Protein AF-A0A0L1KYG6-F1 (afdb_monomer_lite)

Foldseek 3Di:
DEKEQAPVQVDPVSSVVVVVVLVVLVQVLQVVLVHGDPDYDYYYDNDIDDDDDDDDDDDPVRDQALAQAAAQKWKKWFFADQLVLLVVLLVVVVPDPDDDPCNVLSVLLNVRSVVQLSAALSLLVVCCVVLVWRHKDFAAFQFQQRRQLVSQLRYPDFKWWFFFKHKHWPPRQDPDDPPNPCQNLCVLLRRRGGHNGTMTIIHNDPVSVVVSQVSCVVVPHGHMFRTTGIRRDDPFKFWFQFDPDPCVVGPHDDDDPTIDMGGGDGDGPPDDDPDDPVRTRTDDGRGSPPPPDDDDPDDDDDDDDDPVVVVVVVD

Radius of gyration: 21.64 Å; chains: 1; bounding box: 52×58×57 Å

Sequence (315 aa):
MIMGVSDAMESSAERESVMKLLMEGFCQGVRTAGSTVSGGQTILNPSPIIGGVASAVIDRESLVRNDSIQDGDYLVLTKPLGTDMAVRRYTQLHGSTSMPEDIAEIREAYDLAVRSMAHLNLAAGSLLRKHCSTGATDITGFGLLGHAENLASVQLTSVALRFFVLPCICGTTYRGTPTAGSWNVKLLSGRGVETSGGLLAAFRTLKEADAYIADIRRIGGTESWVVGRGVEKCDALALIKTLPGDESLIHGRYNSSRIHTIAIEEISTSTTPQASKEDTICVLEVSASDLFLRENIESEETCRYNQEELAKRLM

Structure (mmCIF, N/CA/C/O backbone):
data_AF-A0A0L1KYG6-F1
#
_entry.id   AF-A0A0L1KYG6-F1
#
loop_
_atom_site.group_PDB
_atom_site.id
_atom_site.type_symbol
_atom_site.label_atom_id
_atom_site.label_alt_id
_atom_site.label_comp_id
_atom_site.label_asym_id
_atom_site.label_entity_id
_atom_site.label_seq_id
_atom_site.pdbx_PDB_ins_code
_atom_site.Cartn_x
_atom_site.Cartn_y
_atom_site.Cartn_z
_atom_site.occupancy
_atom_site.B_iso_or_equiv
_atom_site.auth_seq_id
_atom_site.auth_comp_id
_atom_site.auth_asym_id
_atom_site.auth_atom_id
_atom_site.pdbx_PDB_model_num
ATOM 1 N N . MET A 1 1 ? 7.216 16.639 -9.949 1.00 90.38 1 MET A N 1
ATOM 2 C CA . MET A 1 1 ? 7.843 15.377 -10.406 1.00 90.38 1 MET A CA 1
ATOM 3 C C . MET A 1 1 ? 9.351 15.485 -10.241 1.00 90.38 1 MET A C 1
ATOM 5 O O . MET A 1 1 ? 9.894 16.556 -10.469 1.00 90.38 1 MET A O 1
ATOM 9 N N . ILE A 1 2 ? 10.014 14.420 -9.810 1.00 92.81 2 ILE A N 1
ATOM 10 C CA . ILE A 1 2 ? 11.473 14.326 -9.696 1.00 92.81 2 ILE A CA 1
ATOM 11 C C . ILE A 1 2 ? 11.910 13.188 -10.610 1.00 92.81 2 ILE A C 1
ATOM 13 O O . ILE A 1 2 ? 11.346 12.095 -10.533 1.00 92.81 2 ILE A O 1
ATOM 17 N N . MET A 1 3 ? 12.871 13.458 -11.488 1.00 93.06 3 MET A N 1
ATOM 18 C CA . MET A 1 3 ? 13.296 12.517 -12.515 1.00 93.06 3 MET A CA 1
ATOM 19 C C . MET A 1 3 ? 14.820 12.511 -12.660 1.00 93.06 3 MET A C 1
ATOM 21 O O . MET A 1 3 ? 15.444 13.557 -12.809 1.00 93.06 3 MET A O 1
ATOM 25 N N . GLY A 1 4 ? 15.423 11.329 -12.606 1.00 93.62 4 GLY A N 1
ATOM 26 C CA . GLY A 1 4 ? 16.838 11.104 -12.885 1.00 93.62 4 GLY A CA 1
ATOM 27 C C . GLY A 1 4 ? 16.978 10.366 -14.207 1.00 93.62 4 GLY A C 1
ATOM 28 O O . GLY A 1 4 ? 16.487 9.245 -14.322 1.00 93.62 4 GLY A O 1
ATOM 29 N N . VAL A 1 5 ? 17.615 10.990 -15.194 1.00 93.62 5 VAL A N 1
ATOM 30 C CA . VAL A 1 5 ? 17.942 10.358 -16.477 1.00 93.62 5 VAL A CA 1
ATOM 31 C C . VAL A 1 5 ? 19.264 9.620 -16.306 1.00 93.62 5 VAL A C 1
ATOM 33 O O . VAL A 1 5 ? 20.270 10.253 -15.986 1.00 93.62 5 VAL A O 1
ATOM 36 N N . SER A 1 6 ? 19.245 8.300 -16.510 1.00 93.00 6 SER A N 1
ATOM 37 C CA . SER A 1 6 ? 20.448 7.469 -16.406 1.00 93.00 6 SER A CA 1
ATOM 38 C C . SER A 1 6 ? 21.480 7.849 -17.469 1.00 93.00 6 SER A C 1
ATOM 40 O O . SER A 1 6 ? 21.132 7.953 -18.649 1.00 93.00 6 SER A O 1
ATOM 42 N N . ASP A 1 7 ? 22.736 8.038 -17.066 1.00 90.25 7 ASP A N 1
ATOM 43 C CA . ASP A 1 7 ? 23.867 8.206 -17.989 1.00 90.25 7 ASP A CA 1
ATOM 44 C C . ASP A 1 7 ? 24.287 6.891 -18.673 1.00 90.25 7 ASP A C 1
ATOM 46 O O . ASP A 1 7 ? 24.922 6.936 -19.725 1.00 90.25 7 ASP A O 1
ATOM 50 N N . ALA A 1 8 ? 23.847 5.742 -18.149 1.00 90.06 8 ALA A N 1
ATOM 51 C CA . ALA A 1 8 ? 24.045 4.426 -18.752 1.00 90.06 8 ALA A CA 1
ATOM 52 C C . ALA A 1 8 ? 23.206 4.199 -20.025 1.00 90.06 8 ALA A C 1
ATOM 54 O O . ALA A 1 8 ? 23.495 3.284 -20.791 1.00 90.06 8 ALA A O 1
ATOM 55 N N . MET A 1 9 ? 22.178 5.020 -20.279 1.00 90.50 9 MET A N 1
ATOM 56 C CA . MET A 1 9 ? 21.447 5.004 -21.552 1.00 90.50 9 MET A CA 1
ATOM 57 C C . MET A 1 9 ? 22.250 5.772 -22.614 1.00 90.50 9 MET A C 1
ATOM 59 O O . MET A 1 9 ? 22.093 6.986 -22.789 1.00 90.50 9 MET A O 1
ATOM 63 N N . GLU A 1 10 ? 23.140 5.069 -23.316 1.00 83.69 10 GLU A N 1
ATOM 64 C CA . GLU A 1 10 ? 24.122 5.675 -24.228 1.00 83.69 10 GLU A CA 1
ATOM 65 C C . GLU A 1 10 ? 23.449 6.393 -25.414 1.00 83.69 10 GLU A C 1
ATOM 67 O O . GLU A 1 10 ? 23.827 7.508 -25.798 1.00 83.69 10 GLU A O 1
ATOM 72 N N . SER A 1 11 ? 22.379 5.805 -25.957 1.00 91.94 11 SER A N 1
ATOM 73 C CA . SER A 1 11 ? 21.659 6.347 -27.110 1.00 91.94 11 SER A CA 1
ATOM 74 C C . SER A 1 11 ? 20.711 7.486 -26.722 1.00 91.94 11 SER A C 1
ATOM 76 O O . SER A 1 11 ? 19.938 7.395 -25.767 1.00 91.94 11 SER A O 1
ATOM 78 N N . SER A 1 12 ? 20.716 8.573 -27.501 1.00 88.56 12 SER A N 1
ATOM 79 C CA . SER A 1 12 ? 19.735 9.657 -27.345 1.00 88.56 12 SER A CA 1
ATOM 80 C C . SER A 1 12 ? 18.305 9.181 -27.615 1.00 88.56 12 SER A C 1
ATOM 82 O O . SER A 1 12 ? 17.389 9.585 -26.905 1.00 88.56 12 SER A O 1
ATOM 84 N N . ALA A 1 13 ? 18.121 8.284 -28.587 1.00 92.25 13 ALA A N 1
ATOM 85 C CA . ALA A 1 13 ? 16.813 7.734 -28.937 1.00 92.25 13 ALA A CA 1
ATOM 86 C C . ALA A 1 13 ? 16.250 6.826 -27.831 1.00 92.25 13 ALA A C 1
ATOM 88 O O . ALA A 1 13 ? 15.046 6.840 -27.570 1.00 92.25 13 ALA A O 1
ATOM 89 N N . GLU A 1 14 ? 17.117 6.062 -27.160 1.00 92.31 14 GLU A N 1
ATOM 90 C CA . GLU A 1 14 ? 16.743 5.251 -25.996 1.00 92.31 14 GLU A CA 1
ATOM 91 C C . GLU A 1 14 ? 16.289 6.147 -24.842 1.00 92.31 14 GLU A C 1
ATOM 93 O O . GLU A 1 14 ? 15.176 5.981 -24.340 1.00 92.31 14 GLU A O 1
ATOM 98 N N . ARG A 1 15 ? 17.102 7.155 -24.491 1.00 91.81 15 ARG A N 1
ATOM 99 C CA . ARG A 1 15 ? 16.763 8.136 -23.451 1.00 91.81 15 ARG A CA 1
ATOM 100 C C . ARG A 1 15 ? 15.431 8.812 -23.731 1.00 91.81 15 ARG A C 1
ATOM 102 O O . ARG A 1 15 ? 14.565 8.835 -22.865 1.00 91.81 15 ARG A O 1
ATOM 109 N N . GLU A 1 16 ? 15.242 9.339 -24.935 1.00 90.94 16 GLU A N 1
ATOM 110 C CA . GLU A 1 16 ? 14.003 10.028 -25.293 1.00 90.94 16 GLU A CA 1
ATOM 111 C C . GLU A 1 16 ? 12.785 9.104 -25.165 1.00 90.94 16 GLU A C 1
ATOM 113 O O . GLU A 1 16 ? 11.782 9.483 -24.559 1.00 90.94 16 GLU A O 1
ATOM 118 N N . SER A 1 17 ? 12.897 7.868 -25.656 1.00 94.19 17 SER A N 1
ATOM 119 C CA . SER A 1 17 ? 11.803 6.894 -25.626 1.00 94.19 17 SER A CA 1
ATOM 120 C C . SER A 1 17 ? 11.441 6.475 -24.200 1.00 94.19 17 SER A C 1
ATOM 122 O O . SER A 1 17 ? 10.273 6.542 -23.811 1.00 94.19 17 SER A O 1
ATOM 124 N N . VAL A 1 18 ? 12.434 6.075 -23.401 1.00 93.12 18 VAL A N 1
ATOM 125 C CA . VAL A 1 18 ? 12.223 5.606 -22.025 1.00 93.12 18 VAL A CA 1
ATOM 126 C C . VAL A 1 18 ? 11.688 6.738 -21.155 1.00 93.12 18 VAL A C 1
ATOM 128 O O . VAL A 1 18 ? 10.667 6.569 -20.487 1.00 93.12 18 VAL A O 1
ATOM 131 N N . MET A 1 19 ? 12.316 7.917 -21.192 1.00 92.56 19 MET A N 1
ATOM 132 C CA . MET A 1 19 ? 11.894 9.032 -20.343 1.00 92.56 19 MET A CA 1
ATOM 133 C C . MET A 1 19 ? 10.495 9.530 -20.712 1.00 92.56 19 MET A C 1
ATOM 135 O O . MET A 1 19 ? 9.704 9.825 -19.816 1.00 92.56 19 MET A O 1
ATOM 139 N N . LYS A 1 20 ? 10.148 9.557 -22.006 1.00 93.75 20 LYS A N 1
ATOM 140 C CA . LYS A 1 20 ? 8.795 9.900 -22.455 1.00 93.75 20 LYS A CA 1
ATOM 141 C C . LYS A 1 20 ? 7.749 8.950 -21.869 1.00 93.75 20 LYS A C 1
ATOM 143 O O . LYS A 1 20 ? 6.783 9.423 -21.274 1.00 93.75 20 LYS A O 1
ATOM 148 N N . LEU A 1 21 ? 7.962 7.636 -21.965 1.00 95.75 21 LEU A N 1
ATOM 149 C CA . LEU A 1 21 ? 7.031 6.640 -21.419 1.00 95.75 21 LEU A CA 1
ATOM 150 C C . LEU A 1 21 ? 6.892 6.751 -19.894 1.00 95.75 21 LEU A C 1
ATOM 152 O O . LEU A 1 21 ? 5.783 6.675 -19.362 1.00 95.75 21 LEU A O 1
ATOM 156 N N . LEU A 1 22 ? 7.999 6.995 -19.183 1.00 94.19 22 LEU A N 1
ATOM 157 C CA . LEU A 1 22 ? 7.979 7.215 -17.735 1.00 94.19 22 LEU A CA 1
ATOM 158 C C . LEU A 1 22 ? 7.174 8.466 -17.356 1.00 94.19 22 LEU A C 1
ATOM 160 O O . LEU A 1 22 ? 6.352 8.417 -16.439 1.00 94.19 22 LEU A O 1
ATOM 164 N N . MET A 1 23 ? 7.374 9.578 -18.069 1.00 93.88 23 MET A N 1
ATOM 165 C CA . MET A 1 23 ? 6.618 10.816 -17.854 1.00 93.88 23 MET A CA 1
ATOM 166 C C . MET A 1 23 ? 5.129 10.632 -18.145 1.00 93.88 23 MET A C 1
ATOM 168 O O . MET A 1 23 ? 4.291 11.103 -17.373 1.00 93.88 23 MET A O 1
ATOM 172 N N . GLU A 1 24 ? 4.791 9.946 -19.237 1.00 95.38 24 GLU A N 1
ATOM 173 C CA . GLU A 1 24 ? 3.410 9.649 -19.613 1.00 95.38 24 GLU A CA 1
ATOM 174 C C . GLU A 1 24 ? 2.713 8.808 -18.540 1.00 95.38 24 GLU A C 1
ATOM 176 O O . GLU A 1 24 ? 1.625 9.181 -18.093 1.00 95.38 24 GLU A O 1
ATOM 181 N N . GLY A 1 25 ? 3.367 7.744 -18.061 1.00 95.69 25 GLY A N 1
ATOM 182 C CA . GLY A 1 25 ? 2.866 6.900 -16.976 1.00 95.69 25 GLY A CA 1
ATOM 183 C C . GLY A 1 25 ? 2.680 7.668 -15.665 1.00 95.69 25 GLY A C 1
ATOM 184 O O . GLY A 1 25 ? 1.611 7.602 -15.055 1.00 95.69 25 GLY A O 1
ATOM 185 N N . PHE A 1 26 ? 3.674 8.469 -15.261 1.00 95.88 26 PHE A N 1
ATOM 186 C CA . PHE A 1 26 ? 3.592 9.296 -14.053 1.00 95.88 26 PHE A CA 1
ATOM 187 C C . PHE A 1 26 ? 2.429 10.292 -14.135 1.00 95.88 26 PHE A C 1
ATOM 189 O O . PHE A 1 26 ? 1.600 10.381 -13.226 1.00 95.88 26 PHE A O 1
ATOM 196 N N . CYS A 1 27 ? 2.324 11.019 -15.251 1.00 95.50 27 CYS A N 1
ATOM 197 C CA . CYS A 1 27 ? 1.245 11.977 -15.461 1.00 95.50 27 CYS A CA 1
ATOM 198 C C . CYS A 1 27 ? -0.119 11.284 -15.506 1.00 95.50 27 CYS A C 1
ATOM 200 O O . CYS A 1 27 ? -1.088 11.828 -14.982 1.00 95.50 27 CYS A O 1
ATOM 202 N N . GLN A 1 28 ? -0.210 10.087 -16.089 1.00 96.12 28 GLN A N 1
ATOM 203 C CA . GLN A 1 28 ? -1.447 9.316 -16.113 1.00 96.12 28 GLN A CA 1
ATOM 204 C C . GLN A 1 28 ? -1.882 8.874 -14.710 1.00 96.12 28 GLN A C 1
ATOM 206 O O . GLN A 1 28 ? -3.063 8.999 -14.378 1.00 96.12 28 GLN A O 1
ATOM 211 N N . GLY A 1 29 ? -0.949 8.428 -13.865 1.00 95.44 29 GLY A N 1
ATOM 212 C CA . GLY A 1 29 ? -1.226 8.117 -12.460 1.00 95.44 29 GLY A CA 1
ATOM 213 C C . GLY A 1 29 ? -1.757 9.334 -11.698 1.00 95.44 29 GLY A C 1
ATOM 214 O O . GLY A 1 29 ? -2.803 9.260 -11.057 1.00 95.44 29 GLY A O 1
ATOM 215 N N . VAL A 1 30 ? -1.108 10.493 -11.851 1.00 96.00 30 VAL A N 1
ATOM 216 C CA . VAL A 1 30 ? -1.534 11.749 -11.205 1.00 96.00 30 VAL A CA 1
ATOM 217 C C . VAL A 1 30 ? -2.911 12.217 -11.696 1.00 96.00 30 VAL A C 1
ATOM 219 O O . VAL A 1 30 ? -3.741 12.621 -10.882 1.00 96.00 30 VAL A O 1
ATOM 222 N N . ARG A 1 31 ? -3.202 12.098 -13.000 1.00 96.19 31 ARG A N 1
ATOM 223 C CA . ARG A 1 31 ? -4.540 12.385 -13.550 1.00 96.19 31 ARG A CA 1
ATOM 224 C C . ARG A 1 31 ? -5.603 11.448 -12.989 1.00 96.19 31 ARG A C 1
ATOM 226 O O . ARG A 1 31 ? -6.696 11.898 -12.667 1.00 96.19 31 ARG A O 1
ATOM 233 N N . THR A 1 32 ? -5.279 10.164 -12.838 1.00 93.62 32 THR A N 1
ATOM 234 C CA . THR A 1 32 ? -6.183 9.170 -12.234 1.00 93.62 32 THR A CA 1
ATOM 235 C C . THR A 1 32 ? -6.478 9.506 -10.769 1.00 93.62 32 THR A C 1
ATOM 237 O O . THR A 1 32 ? -7.588 9.277 -10.300 1.00 93.62 32 THR A O 1
ATOM 240 N N . ALA A 1 33 ? -5.528 10.131 -10.067 1.00 94.50 33 ALA A N 1
ATOM 241 C CA . ALA A 1 33 ? -5.727 10.674 -8.723 1.00 94.50 33 ALA A CA 1
ATOM 242 C C . ALA A 1 33 ? -6.566 11.972 -8.685 1.00 94.50 33 ALA A C 1
ATOM 244 O O . ALA A 1 33 ? -6.759 12.536 -7.611 1.00 94.50 33 ALA A O 1
ATOM 245 N N . GLY A 1 34 ? -7.039 12.474 -9.832 1.00 95.62 34 GLY A N 1
ATOM 246 C CA . GLY A 1 34 ? -7.791 13.728 -9.928 1.00 95.62 34 GLY A CA 1
ATOM 247 C C . GLY A 1 34 ? -6.924 14.984 -9.810 1.00 95.62 34 GLY A C 1
ATOM 248 O O . GLY A 1 34 ? -7.433 16.040 -9.447 1.00 95.62 34 GLY A O 1
ATOM 249 N N . SER A 1 35 ? -5.621 14.883 -10.091 1.00 96.06 35 SER A N 1
ATOM 250 C CA . SER A 1 35 ? -4.668 15.990 -9.967 1.00 96.06 35 SER A CA 1
ATOM 251 C C . SER A 1 35 ? -3.845 16.189 -11.247 1.00 96.06 35 SER A C 1
ATOM 253 O O . SER A 1 35 ? -4.010 15.487 -12.247 1.00 96.06 35 SER A O 1
ATOM 255 N N . THR A 1 36 ? -2.943 17.170 -11.235 1.00 96.00 36 THR A N 1
ATOM 256 C CA . THR A 1 36 ? -2.047 17.497 -12.353 1.00 96.00 36 THR A CA 1
ATOM 257 C C . THR A 1 36 ? -0.624 17.723 -11.866 1.00 96.00 36 THR A C 1
ATOM 259 O O . THR A 1 36 ? -0.407 18.295 -10.800 1.00 96.00 36 THR A O 1
ATOM 262 N N . VAL A 1 37 ? 0.363 17.340 -12.674 1.00 95.94 37 VAL A N 1
ATOM 263 C CA . VAL A 1 37 ? 1.769 17.663 -12.407 1.00 95.94 37 VAL A CA 1
ATOM 264 C C . VAL A 1 37 ? 2.008 19.138 -12.741 1.00 95.94 37 VAL A C 1
ATOM 266 O O . VAL A 1 37 ? 2.002 19.510 -13.909 1.00 95.94 37 VAL A O 1
ATOM 269 N N . SER A 1 38 ? 2.216 19.974 -11.723 1.00 93.19 38 SER A N 1
ATOM 270 C CA . SER A 1 38 ? 2.398 21.430 -11.870 1.00 93.19 38 SER A CA 1
ATOM 271 C C . SER A 1 38 ? 3.855 21.877 -12.048 1.00 93.19 38 SER A C 1
ATOM 273 O O . SER A 1 38 ? 4.115 23.048 -12.303 1.00 93.19 38 SER A O 1
ATOM 275 N N . GLY A 1 39 ? 4.815 20.960 -11.917 1.00 92.19 39 GLY A N 1
ATOM 276 C CA . GLY A 1 39 ? 6.238 21.249 -12.066 1.00 92.19 39 GLY A CA 1
ATOM 277 C C . GLY A 1 39 ? 7.121 20.056 -11.711 1.00 92.19 39 GLY A C 1
ATOM 278 O O . GLY A 1 39 ? 6.643 18.985 -11.309 1.00 92.19 39 GLY A O 1
ATOM 279 N N . GLY A 1 40 ? 8.433 20.227 -11.848 1.00 92.06 40 GLY A N 1
ATOM 280 C CA . GLY A 1 40 ? 9.391 19.188 -11.505 1.00 92.06 40 GLY A CA 1
ATOM 281 C C . GLY A 1 40 ? 10.844 19.553 -11.762 1.00 92.06 40 GLY A C 1
ATOM 282 O O . GLY A 1 40 ? 11.133 20.592 -12.342 1.00 92.06 40 GLY A O 1
ATOM 283 N N . GLN A 1 41 ? 11.733 18.662 -11.331 1.00 94.31 41 GLN A N 1
ATOM 284 C CA . GLN A 1 41 ? 13.170 18.750 -11.550 1.00 94.31 41 GLN A CA 1
ATOM 285 C C . GLN A 1 41 ? 13.642 17.479 -12.251 1.00 94.31 41 GLN A C 1
ATOM 287 O O . GLN A 1 41 ? 13.304 16.372 -11.823 1.00 94.31 41 GLN A O 1
ATOM 292 N N . THR A 1 42 ? 14.440 17.653 -13.304 1.00 93.38 42 THR A N 1
ATOM 293 C CA . THR A 1 42 ? 15.115 16.551 -13.995 1.00 93.38 42 THR A CA 1
ATOM 294 C C . THR A 1 42 ? 16.621 16.727 -13.867 1.00 93.38 42 THR A C 1
ATOM 296 O O . THR A 1 42 ? 17.125 17.829 -14.079 1.00 93.38 42 THR A O 1
ATOM 299 N N . ILE A 1 43 ? 17.330 15.662 -13.499 1.00 93.75 43 ILE A N 1
ATOM 300 C CA . ILE A 1 43 ? 18.792 15.642 -13.363 1.00 93.75 43 ILE A CA 1
ATOM 301 C C . ILE A 1 43 ? 19.384 14.457 -14.125 1.00 93.75 43 ILE A C 1
ATOM 303 O O . ILE A 1 43 ? 18.700 13.461 -14.355 1.00 93.75 43 ILE A O 1
ATOM 307 N N . LEU A 1 44 ? 20.658 14.555 -14.500 1.00 92.94 44 LEU A N 1
ATOM 308 C CA . LEU A 1 44 ? 21.437 13.378 -14.880 1.00 92.94 44 LEU A CA 1
ATOM 309 C C . LEU A 1 44 ? 21.827 12.621 -13.609 1.00 92.94 44 LEU A C 1
ATOM 311 O O . LEU A 1 44 ? 22.165 13.244 -12.601 1.00 92.94 44 LEU A O 1
ATOM 315 N N . ASN A 1 45 ? 21.761 11.296 -13.649 1.00 93.50 45 ASN A N 1
ATOM 316 C CA . ASN A 1 45 ? 22.117 10.436 -12.526 1.00 93.50 45 ASN A CA 1
ATOM 317 C C . ASN A 1 45 ? 22.665 9.101 -13.054 1.00 93.50 45 ASN A C 1
ATOM 319 O O . ASN A 1 45 ? 22.243 8.699 -14.130 1.00 93.50 45 ASN A O 1
ATOM 323 N N . PRO A 1 46 ? 23.528 8.370 -12.327 1.00 91.75 46 PRO A N 1
ATOM 324 C CA . PRO A 1 46 ? 23.983 7.054 -12.786 1.00 91.75 46 PRO A CA 1
ATOM 325 C C . PRO A 1 46 ? 22.835 6.053 -12.993 1.00 91.75 46 PRO A C 1
ATOM 327 O O . PRO A 1 46 ? 22.780 5.314 -13.973 1.00 91.75 46 PRO A O 1
ATOM 330 N N . SER A 1 47 ? 21.841 6.097 -12.106 1.00 88.25 47 SER A N 1
ATOM 331 C CA . SER A 1 47 ? 20.657 5.229 -12.151 1.00 88.25 47 SER A CA 1
ATOM 332 C C . SER A 1 47 ? 19.387 6.023 -12.468 1.00 88.25 47 SER A C 1
ATOM 334 O O . SER A 1 47 ? 19.299 7.200 -12.109 1.00 88.25 47 SER A O 1
ATOM 336 N N . PRO A 1 48 ? 18.356 5.418 -13.081 1.00 91.00 48 PRO A N 1
ATOM 337 C CA . PRO A 1 48 ? 17.077 6.098 -13.238 1.00 91.00 48 PRO A CA 1
ATOM 338 C C . PRO A 1 48 ? 16.453 6.406 -11.866 1.00 91.00 48 PRO A C 1
ATOM 340 O O . PRO A 1 48 ? 16.443 5.558 -10.975 1.00 91.00 48 PRO A O 1
ATOM 343 N N . ILE A 1 49 ? 15.921 7.621 -11.698 1.00 93.25 49 ILE A N 1
ATOM 344 C CA . ILE A 1 49 ? 15.162 8.033 -10.503 1.00 93.25 49 ILE A CA 1
ATOM 345 C C . ILE A 1 49 ? 13.777 8.491 -10.947 1.00 93.25 49 ILE A C 1
ATOM 347 O O . ILE A 1 49 ? 13.654 9.262 -11.898 1.00 93.25 49 ILE A O 1
ATOM 351 N N . ILE A 1 50 ? 12.734 8.054 -10.243 1.00 93.44 50 ILE A N 1
ATOM 352 C CA . ILE A 1 50 ? 11.356 8.485 -10.485 1.00 93.44 50 ILE A CA 1
ATOM 353 C C . ILE A 1 50 ? 10.697 8.758 -9.140 1.00 93.44 50 ILE A C 1
ATOM 355 O O . ILE A 1 50 ? 10.693 7.908 -8.255 1.00 93.44 50 ILE A O 1
ATOM 359 N N . GLY A 1 51 ? 10.113 9.942 -8.995 1.00 93.94 51 GLY A N 1
ATOM 360 C CA . GLY A 1 51 ? 9.379 10.304 -7.795 1.00 93.94 51 GLY A CA 1
ATOM 361 C C . GLY A 1 51 ? 8.660 11.637 -7.924 1.00 93.94 51 GLY A C 1
ATOM 362 O O . GLY A 1 51 ? 8.518 12.222 -9.002 1.00 93.94 51 GLY A O 1
ATOM 363 N N . GLY A 1 52 ? 8.193 12.154 -6.798 1.00 94.94 52 GLY A N 1
ATOM 364 C CA . GLY A 1 52 ? 7.520 13.438 -6.748 1.00 94.94 52 GLY A CA 1
ATOM 365 C C . GLY A 1 52 ? 7.095 13.804 -5.339 1.00 94.94 52 GLY A C 1
ATOM 366 O O . GLY A 1 52 ? 7.373 13.089 -4.384 1.00 94.94 52 GLY A O 1
ATOM 367 N N . VAL A 1 53 ? 6.409 14.936 -5.243 1.00 96.12 53 VAL A N 1
ATOM 368 C CA . VAL A 1 53 ? 5.820 15.437 -4.006 1.00 96.12 53 VAL A CA 1
ATOM 369 C C . VAL A 1 53 ? 4.326 15.578 -4.249 1.00 96.12 53 VAL A C 1
ATOM 371 O O . VAL A 1 53 ? 3.923 16.139 -5.271 1.00 96.12 53 VAL A O 1
ATOM 374 N N . ALA A 1 54 ? 3.527 15.050 -3.328 1.00 95.19 54 ALA A N 1
ATOM 375 C CA . ALA A 1 54 ? 2.088 15.248 -3.284 1.00 95.19 54 ALA A CA 1
ATOM 376 C C . ALA A 1 54 ? 1.760 16.159 -2.098 1.00 95.19 54 ALA A C 1
ATOM 378 O O . ALA A 1 54 ? 2.233 15.924 -0.988 1.00 95.19 54 ALA A O 1
ATOM 379 N N . SER A 1 55 ? 0.948 17.184 -2.343 1.00 94.75 55 SER A N 1
ATOM 380 C CA . SER A 1 55 ? 0.525 18.148 -1.328 1.00 94.75 55 SER A CA 1
ATOM 381 C C . SER A 1 55 ? -0.983 18.330 -1.407 1.00 94.75 55 SER A C 1
ATOM 383 O O . SER A 1 55 ? -1.542 18.400 -2.502 1.00 94.75 55 SER A O 1
ATOM 385 N N . ALA A 1 56 ? -1.633 18.434 -0.253 1.00 92.88 56 ALA A N 1
ATOM 386 C CA . ALA A 1 56 ? -3.063 18.684 -0.145 1.00 92.88 56 ALA A CA 1
ATOM 387 C C . ALA A 1 56 ? -3.341 19.661 1.002 1.00 92.88 56 ALA A C 1
ATOM 389 O O . ALA A 1 56 ? -2.603 19.705 1.985 1.00 92.88 56 ALA A O 1
ATOM 390 N N . VAL A 1 57 ? -4.423 20.426 0.869 1.00 94.81 57 VAL A N 1
ATOM 391 C CA . VAL A 1 57 ? -5.004 21.220 1.955 1.00 94.81 57 VAL A CA 1
ATOM 392 C C . VAL A 1 57 ? -6.281 20.509 2.373 1.00 94.81 57 VAL A C 1
ATOM 394 O O . VAL A 1 57 ? -7.127 20.221 1.529 1.00 94.81 57 VAL A O 1
ATOM 397 N N . ILE A 1 58 ? -6.390 20.182 3.655 1.00 91.94 58 ILE A N 1
ATOM 398 C CA . ILE A 1 58 ? -7.508 19.421 4.207 1.00 91.94 58 ILE A CA 1
ATOM 399 C C . ILE A 1 58 ? -7.966 20.064 5.512 1.00 91.94 58 ILE A C 1
ATOM 401 O O . ILE A 1 58 ? -7.136 20.512 6.308 1.00 91.94 58 ILE A O 1
ATOM 405 N N . ASP A 1 59 ? -9.278 20.087 5.740 1.00 92.94 59 ASP A N 1
ATOM 406 C CA . ASP A 1 59 ? -9.821 20.463 7.044 1.00 92.94 59 ASP A CA 1
ATOM 407 C C . ASP A 1 59 ? -9.338 19.474 8.105 1.00 92.94 59 ASP A C 1
ATOM 409 O O . ASP A 1 59 ? -9.283 18.261 7.874 1.00 92.94 59 ASP A O 1
ATOM 413 N N . ARG A 1 60 ? -9.007 19.972 9.295 1.00 88.25 60 ARG A N 1
ATOM 414 C CA . ARG A 1 60 ? -8.449 19.141 10.369 1.00 88.25 60 ARG A CA 1
ATOM 415 C C . ARG A 1 60 ? -9.398 18.007 10.765 1.00 88.25 60 ARG A C 1
ATOM 417 O O . ARG A 1 60 ? -8.937 16.912 11.066 1.00 88.25 60 ARG A O 1
ATOM 424 N N . GLU A 1 61 ? -10.700 18.256 10.728 1.00 87.12 61 GLU A N 1
ATOM 425 C CA . GLU A 1 61 ? -11.774 17.305 11.031 1.00 87.12 61 GLU A CA 1
ATOM 426 C C . GLU A 1 61 ? -11.970 16.264 9.919 1.00 87.12 61 GLU A C 1
ATOM 428 O O . GLU A 1 61 ? -12.641 15.250 10.116 1.00 87.12 61 GLU A O 1
ATOM 433 N N . SER A 1 62 ? -11.412 16.525 8.736 1.00 85.81 62 SER A N 1
ATOM 434 C CA . SER A 1 62 ? -11.446 15.631 7.581 1.00 85.81 62 SER A CA 1
ATOM 435 C C . SER A 1 62 ? -10.251 14.686 7.514 1.00 85.81 62 SER A C 1
ATOM 437 O O . SER A 1 62 ? -10.297 13.714 6.759 1.00 85.81 62 SER A O 1
ATOM 439 N N . LEU A 1 63 ? -9.216 14.930 8.321 1.00 89.81 63 LEU A N 1
ATOM 440 C CA . LEU A 1 63 ? -8.054 14.062 8.434 1.00 89.81 63 LEU A CA 1
ATOM 441 C C . LEU A 1 63 ? -8.382 12.828 9.284 1.00 89.81 63 LEU A C 1
ATOM 443 O O . LEU A 1 63 ? -8.709 12.941 10.465 1.00 89.81 63 LEU A O 1
ATOM 447 N N . VAL A 1 64 ? -8.224 11.642 8.698 1.00 91.75 64 VAL A N 1
ATOM 448 C CA . VAL A 1 64 ? -8.177 10.391 9.463 1.00 91.75 64 VAL A CA 1
ATOM 449 C C . VAL A 1 64 ? -6.810 10.316 10.132 1.00 91.75 64 VAL A C 1
ATOM 451 O O . VAL A 1 64 ? -5.786 10.242 9.453 1.00 91.75 64 VAL A O 1
ATOM 454 N N . ARG A 1 65 ? -6.792 10.397 11.462 1.00 91.31 65 ARG A N 1
ATOM 455 C CA . ARG A 1 65 ? -5.570 10.254 12.258 1.00 91.31 65 ARG A CA 1
ATOM 456 C C . ARG A 1 65 ? -5.177 8.789 12.368 1.00 91.31 65 ARG A C 1
ATOM 458 O O . ARG A 1 65 ? -6.023 7.914 12.248 1.00 91.31 65 ARG A O 1
ATOM 465 N N . ASN A 1 66 ? -3.897 8.538 12.609 1.00 93.50 66 ASN A N 1
ATOM 466 C CA . ASN A 1 66 ? -3.323 7.202 12.738 1.00 93.50 66 ASN A CA 1
ATOM 467 C C . ASN A 1 66 ? -2.930 6.847 14.181 1.00 93.50 66 ASN A C 1
ATOM 469 O O . ASN A 1 66 ? -2.111 5.959 14.361 1.00 93.50 66 ASN A O 1
ATOM 473 N N . ASP A 1 67 ? -3.485 7.531 15.182 1.00 94.00 67 ASP A N 1
ATOM 474 C CA . ASP A 1 67 ? -3.070 7.493 16.595 1.00 94.00 67 ASP A CA 1
ATOM 475 C C . ASP A 1 67 ? -4.142 6.909 17.546 1.00 94.00 67 ASP A C 1
ATOM 477 O O . ASP A 1 67 ? -4.011 7.006 18.768 1.00 94.00 67 ASP A O 1
ATOM 481 N N . SER A 1 68 ? -5.222 6.328 17.004 1.00 94.94 68 SER A N 1
ATOM 482 C CA . SER A 1 68 ? -6.430 5.955 17.759 1.00 94.94 68 SER A CA 1
ATOM 483 C C . SER A 1 68 ? -6.795 4.458 17.718 1.00 94.94 68 SER A C 1
ATOM 485 O O . SER A 1 68 ? -7.921 4.098 18.075 1.00 94.94 68 SER A O 1
ATOM 487 N N . ILE A 1 69 ? -5.866 3.589 17.309 1.00 92.88 69 ILE A N 1
ATOM 488 C CA . ILE A 1 69 ? -6.014 2.125 17.338 1.00 92.88 69 ILE A CA 1
ATOM 489 C C . ILE A 1 69 ? -5.972 1.632 18.783 1.00 92.88 69 ILE A C 1
ATOM 491 O O . ILE A 1 69 ? -5.158 2.097 19.581 1.00 92.88 69 ILE A O 1
ATOM 495 N N . GLN A 1 70 ? -6.847 0.686 19.120 1.00 91.81 70 GLN A N 1
ATOM 496 C CA . GLN A 1 70 ? -6.975 0.135 20.472 1.00 91.81 70 GLN A CA 1
ATOM 497 C C . GLN A 1 70 ? -7.143 -1.389 20.456 1.00 91.81 70 GLN A C 1
ATOM 499 O O . GLN A 1 70 ? -7.303 -2.001 19.397 1.00 91.81 70 GLN A O 1
ATOM 504 N N . ASP A 1 71 ? -7.113 -1.998 21.643 1.00 89.00 71 ASP A N 1
ATOM 505 C CA . ASP A 1 71 ? -7.461 -3.408 21.822 1.00 89.00 71 ASP A CA 1
ATOM 506 C C . ASP A 1 71 ? -8.846 -3.721 21.226 1.00 89.00 71 ASP A C 1
ATOM 508 O O . ASP A 1 71 ? -9.809 -2.964 21.390 1.00 89.00 71 ASP A O 1
ATOM 512 N N . GLY A 1 72 ? -8.927 -4.833 20.498 1.00 89.81 72 GLY A N 1
ATOM 513 C CA . GLY A 1 72 ? -10.136 -5.306 19.830 1.00 89.81 72 GLY A CA 1
ATOM 514 C C . GLY A 1 72 ? -10.387 -4.744 18.427 1.00 89.81 72 GLY A C 1
ATOM 515 O O . GLY A 1 72 ? -11.224 -5.313 17.719 1.00 89.81 72 GLY A O 1
ATOM 516 N N . ASP A 1 73 ? -9.671 -3.699 17.993 1.00 94.75 73 ASP A N 1
ATOM 517 C CA . ASP A 1 73 ? -9.798 -3.158 16.632 1.00 94.75 73 ASP A CA 1
ATOM 518 C C . ASP A 1 73 ? -9.400 -4.209 15.580 1.00 94.75 73 ASP A C 1
ATOM 520 O O . ASP A 1 73 ? -8.537 -5.052 15.811 1.00 94.75 73 ASP A O 1
ATOM 524 N N . TYR A 1 74 ? -10.003 -4.155 14.396 1.00 95.56 74 TYR A N 1
ATOM 525 C CA . TYR A 1 74 ? -9.747 -5.052 13.270 1.00 95.56 74 TYR A CA 1
ATOM 526 C C . TYR A 1 74 ? -8.843 -4.382 12.246 1.00 95.56 74 TYR A C 1
ATOM 528 O O . TYR A 1 74 ? -9.101 -3.251 11.844 1.00 95.56 74 TYR A O 1
ATOM 536 N N . LEU A 1 75 ? -7.821 -5.101 11.785 1.00 95.75 75 LEU A N 1
ATOM 537 C CA . LEU A 1 75 ? -6.871 -4.625 10.784 1.00 95.75 75 LEU A CA 1
ATOM 538 C C . LEU A 1 75 ? -7.252 -5.145 9.401 1.00 95.75 75 LEU A C 1
ATOM 540 O O . LEU A 1 75 ? -7.426 -6.349 9.219 1.00 95.75 75 LEU A O 1
ATOM 544 N N . VAL A 1 76 ? -7.328 -4.249 8.423 1.00 97.31 76 VAL A N 1
ATOM 545 C CA . VAL A 1 76 ? -7.603 -4.537 7.015 1.00 97.31 76 VAL A CA 1
ATOM 546 C C . VAL A 1 76 ? -6.397 -4.152 6.174 1.00 97.31 76 VAL A C 1
ATOM 548 O O . VAL A 1 76 ? -5.946 -3.012 6.238 1.00 97.31 76 VAL A O 1
ATOM 551 N N . LEU A 1 77 ? -5.908 -5.076 5.350 1.00 97.31 77 LEU A N 1
ATOM 552 C CA . LEU A 1 77 ? -4.879 -4.811 4.349 1.00 97.31 77 LEU A CA 1
ATOM 553 C C . LEU A 1 77 ? -5.523 -4.731 2.964 1.00 97.31 77 LEU A C 1
ATOM 555 O O . LEU A 1 77 ? -6.284 -5.623 2.593 1.00 97.31 77 LEU A O 1
ATOM 559 N N . THR A 1 78 ? -5.226 -3.683 2.192 1.00 96.88 78 THR A N 1
ATOM 560 C CA . THR A 1 78 ? -5.927 -3.416 0.921 1.00 96.88 78 THR A CA 1
ATOM 561 C C . THR A 1 78 ? -5.167 -3.821 -0.336 1.00 96.88 78 THR A C 1
ATOM 563 O O . THR A 1 78 ? -5.625 -3.528 -1.435 1.00 96.88 78 THR A O 1
ATOM 566 N N . LYS A 1 79 ? -3.990 -4.438 -0.219 1.00 96.12 79 LYS A N 1
ATOM 567 C CA . LYS A 1 79 ? -3.260 -5.045 -1.343 1.00 96.12 79 LYS A CA 1
ATOM 568 C C . LYS A 1 79 ? -2.456 -6.243 -0.846 1.00 96.12 79 LYS A C 1
ATOM 570 O O . LYS A 1 79 ? -2.054 -6.243 0.315 1.00 96.12 79 LYS A O 1
ATOM 575 N N . PRO A 1 80 ? -2.202 -7.237 -1.705 1.00 93.81 80 PRO A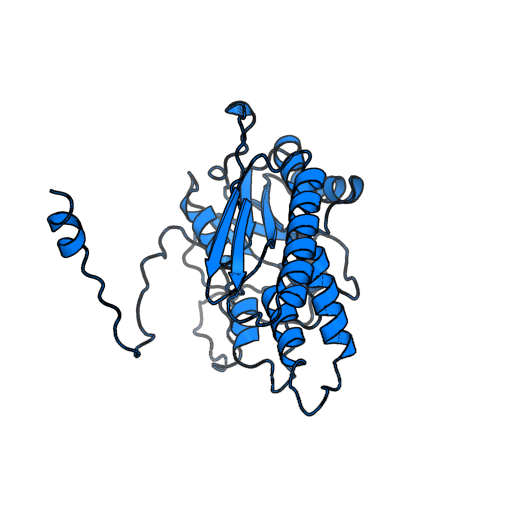 N 1
ATOM 576 C CA . PRO A 1 80 ? -1.388 -8.378 -1.325 1.00 93.81 80 PRO A CA 1
ATOM 577 C C . PRO A 1 80 ? 0.087 -7.985 -1.175 1.00 93.81 80 PRO A C 1
ATOM 579 O O . PRO A 1 80 ? 0.553 -7.030 -1.802 1.00 93.81 80 PRO A O 1
ATOM 582 N N . LEU A 1 81 ? 0.809 -8.766 -0.378 1.00 92.38 81 LEU A N 1
ATOM 583 C CA . LEU A 1 81 ? 2.254 -8.678 -0.183 1.00 92.38 81 LEU A CA 1
ATOM 584 C C . LEU A 1 81 ? 3.019 -9.472 -1.257 1.00 92.38 81 LEU A C 1
ATOM 586 O O . LEU A 1 81 ? 2.448 -10.306 -1.967 1.00 92.38 81 LEU A O 1
ATOM 590 N N . GLY A 1 82 ? 4.330 -9.247 -1.342 1.00 90.81 82 GLY A N 1
ATOM 591 C CA . GLY A 1 82 ? 5.249 -9.981 -2.213 1.00 90.81 82 GLY A CA 1
ATOM 592 C C . GLY A 1 82 ? 5.606 -9.260 -3.514 1.00 90.81 82 GLY A C 1
ATOM 593 O O . GLY A 1 82 ? 6.103 -9.898 -4.445 1.00 90.81 82 GLY A O 1
ATOM 594 N N . THR A 1 83 ? 5.381 -7.946 -3.612 1.00 94.06 83 THR A N 1
ATOM 595 C CA . THR A 1 83 ? 5.629 -7.193 -4.856 1.00 94.06 83 THR A CA 1
ATOM 596 C C . THR A 1 83 ? 7.107 -7.182 -5.255 1.00 94.06 83 THR A C 1
ATOM 598 O O . THR A 1 83 ? 7.428 -7.475 -6.408 1.00 94.06 83 THR A O 1
ATOM 601 N N . ASP A 1 84 ? 8.018 -6.928 -4.311 1.00 91.56 84 ASP A N 1
ATOM 602 C CA . ASP A 1 84 ? 9.467 -6.941 -4.563 1.00 91.56 84 ASP A CA 1
ATOM 603 C C . ASP A 1 84 ? 9.949 -8.330 -4.998 1.00 91.56 84 ASP A C 1
ATOM 605 O O . ASP A 1 84 ? 10.714 -8.444 -5.956 1.00 91.56 84 ASP A O 1
ATOM 609 N N . MET A 1 85 ? 9.440 -9.397 -4.374 1.00 87.25 85 MET A N 1
ATOM 610 C CA . MET A 1 85 ? 9.784 -10.766 -4.760 1.00 87.25 85 MET A CA 1
ATOM 611 C C . MET A 1 85 ? 9.379 -11.057 -6.208 1.00 87.25 85 MET A C 1
ATOM 613 O O . MET A 1 85 ? 10.193 -11.552 -6.987 1.00 87.25 85 MET A O 1
ATOM 617 N N . ALA A 1 86 ? 8.145 -10.721 -6.591 1.00 90.69 86 ALA A N 1
ATOM 618 C CA . ALA A 1 86 ? 7.667 -10.919 -7.956 1.00 90.69 86 ALA A CA 1
ATOM 619 C C . ALA A 1 86 ? 8.540 -10.175 -8.984 1.00 90.69 86 ALA A C 1
ATOM 621 O O . ALA A 1 86 ? 8.951 -10.755 -9.992 1.00 90.69 86 ALA A O 1
ATOM 622 N N . VAL A 1 87 ? 8.890 -8.913 -8.702 1.00 92.75 87 VAL A N 1
ATOM 623 C CA . VAL A 1 87 ? 9.769 -8.103 -9.562 1.00 92.75 87 VAL A CA 1
ATOM 624 C C . VAL A 1 87 ? 11.174 -8.694 -9.651 1.00 92.75 87 VAL A C 1
ATOM 626 O O . VAL A 1 87 ? 11.722 -8.805 -10.750 1.00 92.75 87 VAL A O 1
ATOM 629 N N . ARG A 1 88 ? 11.763 -9.113 -8.527 1.00 88.44 88 ARG A N 1
ATOM 630 C CA . ARG A 1 88 ? 13.109 -9.703 -8.496 1.00 88.44 88 ARG A CA 1
ATOM 631 C C . ARG A 1 88 ? 13.180 -11.018 -9.256 1.00 88.44 88 ARG A C 1
ATOM 633 O O . ARG A 1 88 ? 14.085 -11.174 -10.072 1.00 88.44 88 ARG A O 1
ATOM 640 N N . ARG A 1 89 ? 12.229 -11.934 -9.029 1.00 86.31 89 ARG A N 1
ATOM 641 C CA . ARG A 1 89 ? 12.167 -13.223 -9.741 1.00 86.31 89 ARG A CA 1
ATOM 642 C C . ARG A 1 89 ? 12.072 -13.011 -11.247 1.00 86.31 89 ARG A C 1
ATOM 644 O O . ARG A 1 89 ? 12.802 -13.646 -11.999 1.00 86.31 89 ARG A O 1
ATOM 651 N N . TYR A 1 90 ? 11.224 -12.081 -11.682 1.00 90.44 90 TYR A N 1
ATOM 652 C CA . TYR A 1 90 ? 11.109 -11.738 -13.096 1.00 90.44 90 TYR A CA 1
ATOM 653 C C . TYR A 1 90 ? 12.397 -11.118 -13.648 1.00 90.44 90 TYR A C 1
ATOM 655 O O . TYR A 1 90 ? 12.866 -11.511 -14.713 1.00 90.44 90 TYR A O 1
ATOM 663 N N . THR A 1 91 ? 13.022 -10.205 -12.900 1.00 88.94 91 THR A N 1
ATOM 664 C CA . THR A 1 91 ? 14.265 -9.544 -13.324 1.00 88.94 91 THR A CA 1
ATOM 665 C C . THR A 1 91 ? 15.411 -10.543 -13.506 1.00 88.94 91 THR A C 1
ATOM 667 O O . THR A 1 91 ? 16.181 -10.411 -14.449 1.00 88.94 91 THR A O 1
ATOM 670 N N . GLN A 1 92 ? 15.492 -11.584 -12.670 1.00 85.50 92 GLN A N 1
ATOM 671 C CA . GLN A 1 92 ? 16.497 -12.652 -12.792 1.00 85.50 92 GLN A CA 1
ATOM 672 C C . GLN A 1 92 ? 16.373 -13.480 -14.080 1.00 85.50 92 GLN A C 1
ATOM 674 O O . GLN A 1 92 ? 17.341 -14.124 -14.482 1.00 85.50 92 GLN A O 1
ATOM 679 N N . LEU A 1 93 ? 15.216 -13.462 -14.753 1.00 85.56 93 LEU A N 1
ATOM 680 C CA . LEU A 1 93 ? 15.073 -14.093 -16.068 1.00 85.56 93 LEU A CA 1
ATOM 681 C C . LEU A 1 93 ? 15.909 -13.366 -17.132 1.00 85.56 93 LEU A C 1
ATOM 683 O O . LEU A 1 93 ? 16.359 -13.989 -18.096 1.00 85.56 93 LEU A O 1
ATOM 687 N N . HIS A 1 94 ? 16.140 -12.059 -16.964 1.00 80.94 94 HIS A N 1
ATOM 688 C CA . HIS A 1 94 ? 16.986 -11.284 -17.862 1.00 80.94 94 HIS A CA 1
ATOM 689 C C . HIS A 1 94 ? 18.456 -11.662 -17.654 1.00 80.94 94 HIS A C 1
ATOM 691 O O . HIS A 1 94 ? 19.041 -11.410 -16.605 1.00 80.94 94 HIS A O 1
ATOM 697 N N . GLY A 1 95 ? 19.060 -12.271 -18.676 1.00 71.50 95 GLY A N 1
ATOM 698 C CA . GLY A 1 95 ? 20.452 -12.731 -18.636 1.00 71.50 95 GLY A CA 1
ATOM 699 C C . GLY A 1 95 ? 20.631 -14.179 -18.172 1.00 71.50 95 GLY A C 1
ATOM 700 O O . GLY A 1 95 ? 21.761 -14.664 -18.156 1.00 71.50 95 GLY A O 1
ATOM 701 N N . SER A 1 96 ? 19.546 -14.894 -17.849 1.00 78.31 96 SER A N 1
ATOM 702 C CA . SER A 1 96 ? 19.630 -16.330 -17.574 1.00 78.31 96 SER A CA 1
ATOM 703 C C . SER A 1 96 ? 19.868 -17.127 -18.860 1.00 78.31 96 SER A C 1
ATOM 705 O O . SER A 1 96 ? 19.191 -16.930 -19.870 1.00 78.31 96 SER A O 1
ATOM 707 N N . THR A 1 97 ? 20.809 -18.072 -18.814 1.00 74.69 97 THR A N 1
ATOM 708 C CA . THR A 1 97 ? 21.109 -19.004 -19.917 1.00 74.69 97 THR A CA 1
ATOM 709 C C . THR A 1 97 ? 20.118 -20.165 -20.007 1.00 74.69 97 THR A C 1
ATOM 711 O O . THR A 1 97 ? 20.065 -20.846 -21.028 1.00 74.69 97 THR A O 1
ATOM 714 N N . SER A 1 98 ? 19.320 -20.387 -18.959 1.00 78.38 98 SER A N 1
ATOM 715 C CA . SER A 1 98 ? 18.266 -21.402 -18.915 1.00 78.38 98 SER A CA 1
ATOM 716 C C . SER A 1 98 ? 16.979 -20.810 -18.349 1.00 78.38 98 SER A C 1
ATOM 718 O O . SER A 1 98 ? 17.003 -19.999 -17.421 1.00 78.38 98 SER A O 1
ATOM 720 N N . MET A 1 99 ? 15.845 -21.181 -18.939 1.00 80.62 99 MET A N 1
ATOM 721 C CA . MET A 1 99 ? 14.540 -20.742 -18.453 1.00 80.62 99 MET A CA 1
ATOM 722 C C . MET A 1 99 ? 14.057 -21.712 -17.377 1.00 80.62 99 MET A C 1
ATOM 724 O O . MET A 1 99 ? 14.150 -22.923 -17.588 1.00 80.62 99 MET A O 1
ATOM 728 N N . PRO A 1 100 ? 13.554 -21.212 -16.240 1.00 80.31 100 PRO A N 1
ATOM 729 C CA . PRO A 1 100 ? 13.030 -22.080 -15.203 1.00 80.31 100 PRO A CA 1
ATOM 730 C C . PRO A 1 100 ? 11.699 -22.700 -15.651 1.00 80.31 100 PRO A C 1
ATOM 732 O O . PRO A 1 100 ? 10.963 -22.124 -16.457 1.00 80.31 100 PRO A O 1
ATOM 735 N N . GLU A 1 101 ? 11.386 -23.879 -15.116 1.00 79.81 101 GLU A N 1
ATOM 736 C CA . GLU A 1 101 ? 10.166 -24.627 -15.454 1.00 79.81 101 GLU A CA 1
ATOM 737 C C . GLU A 1 101 ? 8.882 -23.866 -15.071 1.00 79.81 101 GLU A C 1
ATOM 739 O O . GLU A 1 101 ? 7.847 -24.024 -15.716 1.00 79.81 101 GLU A O 1
ATOM 744 N N . ASP A 1 102 ? 8.963 -22.973 -14.083 1.00 79.75 102 ASP A N 1
ATOM 745 C CA . ASP A 1 102 ? 7.862 -22.165 -13.551 1.00 79.75 102 ASP A CA 1
ATOM 746 C C . ASP A 1 102 ? 7.777 -20.745 -14.156 1.00 79.75 102 ASP A C 1
ATOM 748 O O . ASP A 1 102 ? 7.149 -19.847 -13.593 1.00 79.75 102 ASP A O 1
ATOM 752 N N . ILE A 1 103 ? 8.361 -20.510 -15.339 1.00 86.00 103 ILE A N 1
ATOM 753 C CA . ILE A 1 103 ? 8.375 -19.184 -15.991 1.00 86.00 103 ILE A CA 1
ATOM 754 C C . ILE A 1 103 ? 6.981 -18.555 -16.168 1.00 86.00 103 ILE A C 1
ATOM 756 O O . ILE A 1 103 ? 6.839 -17.333 -16.091 1.00 86.00 103 ILE A O 1
ATOM 760 N N . ALA A 1 104 ? 5.951 -19.369 -16.415 1.00 86.50 104 ALA A N 1
ATOM 761 C CA . ALA A 1 104 ? 4.578 -18.887 -16.554 1.00 86.50 104 ALA A CA 1
ATOM 762 C C . ALA A 1 104 ? 4.060 -18.279 -15.240 1.00 86.50 104 ALA A C 1
ATOM 764 O O . ALA A 1 104 ? 3.462 -17.205 -15.258 1.00 86.50 104 ALA A O 1
ATOM 765 N N . GLU A 1 105 ? 4.365 -18.919 -14.111 1.00 83.69 105 GLU A N 1
ATOM 766 C CA . GLU A 1 105 ? 4.013 -18.438 -12.774 1.00 83.69 105 GLU A CA 1
ATOM 767 C C . GLU A 1 105 ? 4.786 -17.160 -12.426 1.00 83.69 105 GLU A C 1
ATOM 769 O O . GLU A 1 105 ? 4.193 -16.194 -11.951 1.00 83.69 105 GLU A O 1
ATOM 774 N N . ILE A 1 106 ? 6.087 -17.099 -12.746 1.00 86.88 106 ILE A N 1
ATOM 775 C CA . ILE A 1 106 ? 6.908 -15.892 -12.537 1.00 86.88 106 ILE A CA 1
ATOM 776 C C . ILE A 1 106 ? 6.321 -14.691 -13.292 1.00 86.88 106 ILE A C 1
ATOM 778 O O . ILE A 1 106 ? 6.244 -13.588 -12.747 1.00 86.88 106 ILE A O 1
ATOM 782 N N . ARG A 1 107 ? 5.896 -14.896 -14.544 1.00 90.50 107 ARG A N 1
ATOM 783 C CA . ARG A 1 107 ? 5.270 -13.847 -15.364 1.00 90.50 107 ARG A CA 1
ATOM 784 C C . ARG A 1 107 ? 3.928 -13.401 -14.795 1.00 90.50 107 ARG A C 1
ATOM 786 O O . ARG A 1 107 ? 3.696 -12.202 -14.685 1.00 90.50 107 ARG A O 1
ATOM 793 N N . GLU A 1 108 ? 3.074 -14.337 -14.385 1.00 90.06 108 GLU A N 1
ATOM 794 C CA . GLU A 1 108 ? 1.781 -13.988 -13.789 1.00 90.06 108 GLU A CA 1
ATOM 795 C C . GLU A 1 108 ? 1.946 -13.219 -12.468 1.00 90.06 108 GLU A C 1
ATOM 797 O O . GLU A 1 108 ? 1.257 -12.216 -12.251 1.00 90.06 108 GLU A O 1
ATOM 802 N N . ALA A 1 109 ? 2.891 -13.633 -11.618 1.00 89.75 109 ALA A N 1
ATOM 803 C CA . ALA A 1 109 ? 3.218 -12.939 -10.376 1.00 89.75 109 ALA A CA 1
ATOM 804 C C . ALA A 1 109 ? 3.722 -11.512 -10.642 1.00 89.75 109 ALA A C 1
ATOM 806 O O . ALA A 1 109 ? 3.276 -10.567 -9.987 1.00 89.75 109 ALA A O 1
ATOM 807 N N . TYR A 1 110 ? 4.606 -11.338 -11.630 1.00 94.50 110 TYR A N 1
ATOM 808 C CA . TYR A 1 110 ? 5.098 -10.025 -12.051 1.00 94.50 110 TYR A CA 1
ATOM 809 C C . TYR A 1 110 ? 3.972 -9.119 -12.554 1.00 94.50 110 TYR A C 1
ATOM 811 O O . TYR A 1 110 ? 3.820 -7.999 -12.066 1.00 94.50 110 TYR A O 1
ATOM 819 N N . ASP A 1 111 ? 3.131 -9.612 -13.464 1.00 95.06 111 ASP A N 1
ATOM 820 C CA . ASP A 1 111 ? 2.012 -8.845 -14.017 1.00 95.06 111 ASP A CA 1
ATOM 821 C C . ASP A 1 111 ? 0.992 -8.462 -12.939 1.00 95.06 111 ASP A C 1
ATOM 823 O O . ASP A 1 111 ? 0.358 -7.402 -13.000 1.00 95.06 111 ASP A O 1
ATOM 827 N N . LEU A 1 112 ? 0.787 -9.325 -11.940 1.00 93.56 112 LEU A N 1
ATOM 828 C CA . LEU A 1 112 ? -0.050 -9.009 -10.789 1.00 93.56 112 LEU A CA 1
ATOM 829 C C . LEU A 1 112 ? 0.595 -7.953 -9.891 1.00 93.56 112 LEU A C 1
ATOM 831 O O . LEU A 1 112 ? -0.092 -7.010 -9.500 1.00 93.56 112 LEU A O 1
ATOM 835 N N . ALA A 1 113 ? 1.893 -8.068 -9.607 1.00 95.50 113 ALA A N 1
ATOM 836 C CA . ALA A 1 113 ? 2.629 -7.082 -8.827 1.00 95.50 113 ALA A CA 1
ATOM 837 C C . ALA A 1 113 ? 2.592 -5.709 -9.507 1.00 95.50 113 ALA A C 1
ATOM 839 O O . ALA A 1 113 ? 2.172 -4.743 -8.881 1.00 95.50 113 ALA A O 1
ATOM 840 N N . VAL A 1 114 ? 2.912 -5.615 -10.801 1.00 96.31 114 VAL A N 1
ATOM 841 C CA . VAL A 1 114 ? 2.864 -4.351 -11.558 1.00 96.31 114 VAL A CA 1
ATOM 842 C C . VAL A 1 114 ? 1.471 -3.721 -11.500 1.00 96.31 114 VAL A C 1
ATOM 844 O O . VAL A 1 114 ? 1.350 -2.532 -11.198 1.00 96.31 114 VAL A O 1
ATOM 847 N N . ARG A 1 115 ? 0.405 -4.506 -11.711 1.00 95.12 115 ARG A N 1
ATOM 848 C CA . ARG A 1 115 ? -0.979 -4.010 -11.596 1.00 95.12 115 ARG A CA 1
ATOM 849 C C . ARG A 1 115 ? -1.324 -3.555 -10.179 1.00 95.12 115 ARG A C 1
ATOM 851 O O . ARG A 1 115 ? -1.949 -2.510 -10.023 1.00 95.12 115 ARG A O 1
ATOM 858 N N . SER A 1 116 ? -0.913 -4.314 -9.164 1.00 95.69 116 SER A N 1
ATOM 859 C CA . SER A 1 116 ? -1.118 -3.979 -7.751 1.00 95.69 116 SER A CA 1
ATOM 860 C C . SER A 1 116 ? -0.425 -2.660 -7.394 1.00 95.69 116 SER A C 1
ATOM 862 O O . SER A 1 116 ? -1.065 -1.747 -6.871 1.00 95.69 116 SER A O 1
ATOM 864 N N . MET A 1 117 ? 0.852 -2.505 -7.757 1.00 97.19 117 MET A N 1
ATOM 865 C CA . MET A 1 117 ? 1.650 -1.304 -7.493 1.00 97.19 117 MET A CA 1
ATOM 866 C C . MET A 1 117 ? 1.112 -0.068 -8.227 1.00 97.19 117 MET A C 1
ATOM 868 O O . MET A 1 117 ? 1.078 1.020 -7.652 1.00 97.19 117 MET A O 1
ATOM 872 N N . ALA A 1 118 ? 0.663 -0.227 -9.477 1.00 95.88 118 ALA A N 1
ATOM 873 C CA . ALA A 1 118 ? 0.118 0.862 -10.289 1.00 95.88 118 ALA A CA 1
ATOM 874 C C . ALA A 1 118 ? -1.301 1.293 -9.871 1.00 95.88 118 ALA A C 1
ATOM 876 O O . ALA A 1 118 ? -1.718 2.412 -10.176 1.00 95.88 118 ALA A O 1
ATOM 877 N N . HIS A 1 119 ? -2.055 0.433 -9.179 1.00 95.06 119 HIS A N 1
ATOM 878 C CA . HIS A 1 119 ? -3.380 0.784 -8.675 1.00 95.06 119 HIS A CA 1
ATOM 879 C C . HIS A 1 119 ? -3.273 1.774 -7.506 1.00 95.06 119 HIS A C 1
ATOM 881 O O . HIS A 1 119 ? -2.587 1.522 -6.516 1.00 95.06 119 HIS A O 1
ATOM 887 N N . LEU A 1 120 ? -3.976 2.903 -7.582 1.00 96.38 120 LEU A N 1
ATOM 888 C CA . LEU A 1 120 ? -3.927 3.925 -6.537 1.00 96.38 120 LEU A CA 1
ATOM 889 C C . LEU A 1 120 ? -4.708 3.500 -5.290 1.00 96.38 120 LEU A C 1
ATOM 891 O O . LEU A 1 120 ? 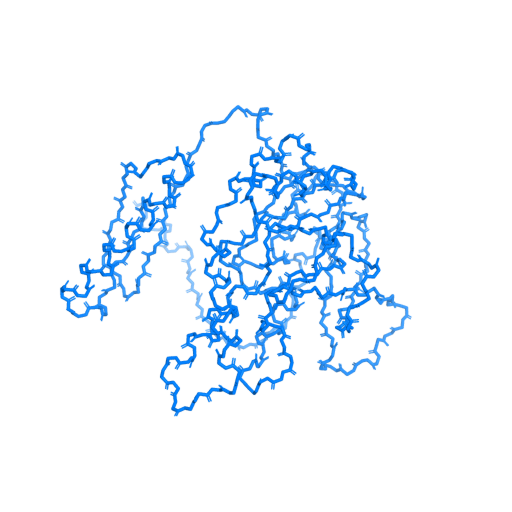-5.842 3.043 -5.391 1.00 96.38 120 LEU A O 1
ATOM 895 N N . ASN A 1 121 ? -4.191 3.818 -4.102 1.00 96.75 121 ASN A N 1
ATOM 896 C CA . ASN A 1 121 ? -4.944 3.705 -2.843 1.00 96.75 121 ASN A CA 1
ATOM 897 C C . ASN A 1 121 ? -6.084 4.746 -2.718 1.00 96.75 121 ASN A C 1
ATOM 899 O O . ASN A 1 121 ? -6.587 4.976 -1.624 1.00 96.75 121 ASN A O 1
ATOM 903 N N . LEU A 1 122 ? -6.511 5.385 -3.816 1.00 94.56 122 LEU A N 1
ATOM 904 C CA . LEU A 1 122 ? -7.521 6.448 -3.833 1.00 94.56 122 LEU A CA 1
ATOM 905 C C . LEU A 1 122 ? -8.879 5.953 -3.318 1.00 94.56 122 LEU A C 1
ATOM 907 O O . LEU A 1 122 ? -9.466 6.572 -2.432 1.00 94.56 122 LEU A O 1
ATOM 911 N N . ALA A 1 123 ? -9.354 4.818 -3.840 1.00 92.62 123 ALA A N 1
ATOM 912 C CA . ALA A 1 123 ? -10.613 4.203 -3.424 1.00 92.62 123 ALA A CA 1
ATOM 913 C C . ALA A 1 123 ? -10.583 3.857 -1.927 1.00 92.62 123 ALA A C 1
ATOM 915 O O . ALA A 1 123 ? -11.415 4.342 -1.159 1.00 92.62 123 ALA A O 1
ATOM 916 N N . ALA A 1 124 ? -9.564 3.100 -1.511 1.00 95.69 124 ALA A N 1
ATOM 917 C CA . ALA A 1 124 ? -9.350 2.694 -0.126 1.00 95.69 124 ALA A CA 1
ATOM 918 C C . ALA A 1 124 ? -9.225 3.898 0.827 1.00 95.69 124 ALA A C 1
ATOM 920 O O . ALA A 1 124 ? -9.895 3.938 1.858 1.00 95.69 124 ALA A O 1
ATOM 921 N N . GLY A 1 125 ? -8.434 4.909 0.464 1.00 94.75 125 GLY A N 1
ATOM 922 C CA . GLY A 1 125 ? -8.226 6.115 1.265 1.00 94.75 125 GLY A CA 1
ATOM 923 C C . GLY A 1 125 ? -9.493 6.959 1.413 1.00 94.75 125 GLY A C 1
ATOM 924 O O . GLY A 1 125 ? -9.818 7.393 2.516 1.00 94.75 125 GLY A O 1
ATOM 925 N N . SER A 1 126 ? -10.262 7.132 0.331 1.00 93.06 126 SER A N 1
ATOM 926 C CA . SER A 1 126 ? -11.508 7.919 0.349 1.00 93.06 126 SER A CA 1
ATOM 927 C C . SER A 1 126 ? -12.592 7.334 1.265 1.00 93.06 126 SER A C 1
ATOM 929 O O . SER A 1 126 ? -13.453 8.060 1.763 1.00 93.06 126 SER A O 1
ATOM 931 N N . LEU A 1 127 ? -12.538 6.023 1.515 1.00 96.12 127 LEU A N 1
ATOM 932 C CA . LEU A 1 127 ? -13.513 5.294 2.320 1.00 96.12 127 LEU A CA 1
ATOM 933 C C . LEU A 1 127 ? -13.153 5.224 3.811 1.00 96.12 127 LEU A C 1
ATOM 935 O O . LEU A 1 127 ? -14.038 4.919 4.610 1.00 96.12 127 LEU A O 1
ATOM 939 N N . LEU A 1 128 ? -11.914 5.548 4.206 1.00 96.00 128 LEU A N 1
ATOM 940 C CA . LEU A 1 128 ? -11.462 5.452 5.604 1.00 96.00 128 LEU A CA 1
ATOM 941 C C . LEU A 1 128 ? -12.360 6.250 6.552 1.00 96.00 128 LEU A C 1
ATOM 943 O O . LEU A 1 128 ? -12.816 5.735 7.570 1.00 96.00 128 LEU A O 1
ATOM 947 N N . ARG A 1 129 ? -12.665 7.502 6.191 1.00 93.56 129 ARG A N 1
ATOM 948 C CA . ARG A 1 129 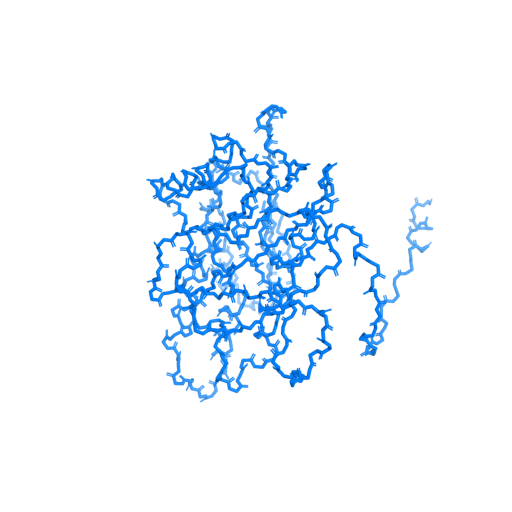? -13.514 8.37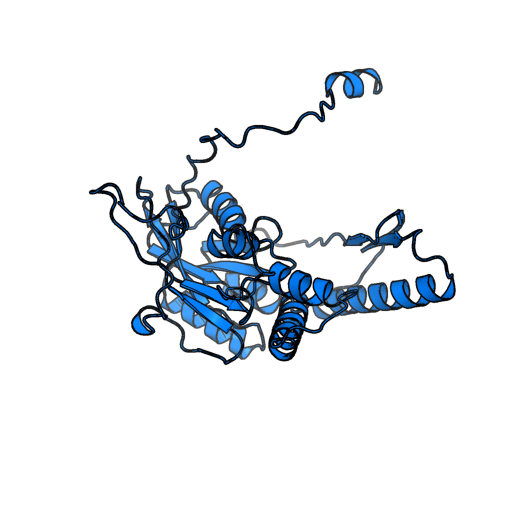3 7.013 1.00 93.56 129 ARG A CA 1
ATOM 949 C C . ARG A 1 129 ? -14.955 7.877 7.076 1.00 93.56 129 ARG A C 1
ATOM 951 O O . ARG A 1 129 ? -15.564 7.918 8.139 1.00 93.56 129 ARG A O 1
ATOM 958 N N . LYS A 1 130 ? -15.499 7.423 5.941 1.00 95.19 130 LYS A N 1
ATOM 959 C CA . LYS A 1 130 ? -16.882 6.933 5.843 1.00 95.19 130 LYS A CA 1
ATOM 960 C C . LYS A 1 130 ? -17.136 5.779 6.815 1.00 95.19 130 LYS A C 1
ATOM 962 O O . LYS A 1 130 ? -18.219 5.700 7.382 1.00 95.19 130 LYS A O 1
ATOM 967 N N . HIS A 1 131 ? -16.139 4.916 6.983 1.00 96.31 131 HIS A N 1
ATOM 968 C CA . HIS A 1 131 ? -16.201 3.735 7.840 1.00 96.31 131 HIS A CA 1
ATOM 969 C C . HIS A 1 131 ? -15.491 3.934 9.183 1.00 96.31 131 HIS A C 1
ATOM 971 O O . HIS A 1 131 ? -15.153 2.958 9.838 1.00 96.31 131 HIS A O 1
ATOM 977 N N . CYS A 1 132 ? -15.275 5.189 9.596 1.00 94.25 132 CYS A N 1
ATOM 978 C CA . CYS A 1 132 ? -14.751 5.536 10.919 1.00 94.25 132 CYS A CA 1
ATOM 979 C C . CYS A 1 132 ? -13.440 4.815 11.282 1.00 94.25 132 CYS A C 1
ATOM 981 O O . CYS A 1 132 ? -13.287 4.334 12.403 1.00 94.25 132 CYS A O 1
ATOM 983 N N . SER A 1 133 ? -12.494 4.741 10.340 1.00 96.88 133 SER A N 1
ATOM 984 C CA . SER A 1 133 ? -11.199 4.106 10.594 1.00 96.88 133 SER A CA 1
ATOM 985 C C . SER A 1 133 ? -10.490 4.749 11.792 1.00 96.88 133 SER A C 1
ATOM 987 O O . SER A 1 133 ? -10.450 5.976 11.915 1.00 96.88 133 SER A O 1
ATOM 989 N N . THR A 1 134 ? -9.933 3.912 12.667 1.00 95.81 134 THR A N 1
ATOM 990 C CA . THR A 1 134 ? -9.225 4.319 13.891 1.00 95.81 134 THR A CA 1
ATOM 991 C C . THR A 1 134 ? -7.742 4.600 13.645 1.00 95.81 134 THR A C 1
ATOM 993 O O . THR A 1 134 ? -7.061 5.186 14.485 1.00 95.81 134 THR A O 1
ATOM 996 N N . GLY A 1 135 ? -7.237 4.228 12.471 1.00 95.38 135 GLY A N 1
ATOM 997 C CA . GLY A 1 135 ? -5.890 4.541 12.033 1.00 95.38 135 GLY A CA 1
ATOM 998 C C . GLY A 1 135 ? -5.532 3.839 10.739 1.00 95.38 135 GLY A C 1
ATOM 999 O O . GLY A 1 135 ? -6.082 2.787 10.428 1.00 95.38 135 GLY A O 1
ATOM 1000 N N . ALA A 1 136 ? -4.615 4.419 9.970 1.00 96.81 136 ALA A N 1
ATOM 1001 C CA . ALA A 1 136 ? -4.110 3.787 8.761 1.00 96.81 136 ALA A CA 1
ATOM 1002 C C . ALA A 1 136 ? -2.650 4.157 8.481 1.00 96.81 136 ALA A C 1
ATOM 1004 O O . ALA A 1 136 ? -2.192 5.250 8.816 1.00 96.81 136 ALA A O 1
ATOM 1005 N N . THR A 1 137 ? -1.937 3.250 7.822 1.00 96.50 137 THR A N 1
ATOM 1006 C CA . THR A 1 137 ? -0.619 3.481 7.216 1.00 96.50 137 THR A CA 1
ATOM 1007 C C . THR A 1 137 ? -0.555 2.761 5.872 1.00 96.50 137 THR A C 1
ATOM 1009 O O . THR A 1 137 ? -1.345 1.855 5.618 1.00 96.50 137 THR A O 1
ATOM 1012 N N . ASP A 1 138 ? 0.342 3.160 4.982 1.00 97.19 138 ASP A N 1
ATOM 1013 C CA . ASP A 1 138 ? 0.653 2.417 3.767 1.00 97.19 138 ASP A CA 1
ATOM 1014 C C . ASP A 1 138 ? 1.774 1.404 4.021 1.00 97.19 138 ASP A C 1
ATOM 1016 O O . ASP A 1 138 ? 2.646 1.625 4.857 1.00 97.19 138 ASP A O 1
ATOM 1020 N N . ILE A 1 139 ? 1.763 0.287 3.295 1.00 97.00 139 ILE A N 1
ATOM 1021 C CA . ILE A 1 139 ? 2.833 -0.713 3.352 1.00 97.00 139 ILE A CA 1
ATOM 1022 C C . ILE A 1 139 ? 3.768 -0.504 2.163 1.00 97.00 139 ILE A C 1
ATOM 1024 O O . ILE A 1 139 ? 3.385 -0.721 1.013 1.00 97.00 139 ILE A O 1
ATOM 1028 N N . THR A 1 140 ? 4.997 -0.069 2.434 1.00 95.62 140 THR A N 1
ATOM 1029 C CA . THR A 1 140 ? 6.022 0.172 1.412 1.00 95.62 140 THR A CA 1
ATOM 1030 C C . THR A 1 140 ? 7.373 -0.425 1.823 1.00 95.62 140 THR A C 1
ATOM 1032 O O . THR A 1 140 ? 7.466 -1.617 2.127 1.00 95.62 140 THR A O 1
ATOM 1035 N N . GLY A 1 141 ? 8.448 0.365 1.798 1.00 91.94 141 GLY A N 1
ATOM 1036 C CA . GLY A 1 141 ? 9.821 -0.137 1.793 1.00 91.94 141 GLY A CA 1
ATOM 1037 C C . GLY A 1 141 ? 10.249 -0.853 3.075 1.00 91.94 141 GLY A C 1
ATOM 1038 O O . GLY A 1 141 ? 11.195 -1.636 3.039 1.00 91.94 141 GLY A O 1
ATOM 1039 N N . PHE A 1 142 ? 9.558 -0.618 4.194 1.00 86.38 142 PHE A N 1
ATOM 1040 C CA . PHE A 1 142 ? 9.857 -1.275 5.472 1.00 86.38 142 PHE A CA 1
ATOM 1041 C C . PHE A 1 142 ? 9.147 -2.623 5.653 1.00 86.38 142 PHE A C 1
ATOM 1043 O O . PHE A 1 142 ? 9.396 -3.321 6.641 1.00 86.38 142 PHE A O 1
ATOM 1050 N N . GLY A 1 143 ? 8.275 -2.989 4.710 1.00 88.44 143 GLY A N 1
ATOM 1051 C CA . GLY A 1 143 ? 7.427 -4.171 4.800 1.00 88.44 143 GLY A CA 1
ATOM 1052 C C . GLY A 1 143 ? 6.324 -4.050 5.844 1.00 88.44 143 GLY A C 1
ATOM 1053 O O . GLY A 1 143 ? 6.259 -3.083 6.608 1.00 88.44 143 GLY A O 1
ATOM 1054 N N . LEU A 1 144 ? 5.433 -5.041 5.873 1.00 89.56 144 LEU A N 1
ATOM 1055 C CA . LEU A 1 144 ? 4.268 -5.045 6.759 1.00 89.56 144 LEU A CA 1
ATOM 1056 C C . LEU A 1 144 ? 4.649 -4.760 8.218 1.00 89.56 144 LEU A C 1
ATOM 1058 O O . LEU A 1 144 ? 4.053 -3.892 8.847 1.00 89.56 144 LEU A O 1
ATOM 1062 N N . LEU A 1 145 ? 5.664 -5.457 8.728 1.00 84.50 145 LEU A N 1
ATOM 1063 C CA . LEU A 1 145 ? 6.106 -5.353 10.113 1.00 84.50 145 LEU A CA 1
ATOM 1064 C C . LEU A 1 145 ? 6.696 -3.977 10.423 1.00 84.50 145 LEU A C 1
ATOM 1066 O O . LEU A 1 145 ? 6.311 -3.368 11.411 1.00 84.50 145 LEU A O 1
ATOM 1070 N N . GLY A 1 146 ? 7.576 -3.447 9.571 1.00 84.69 146 GLY A N 1
ATOM 1071 C CA . GLY A 1 146 ? 8.179 -2.138 9.831 1.00 84.69 146 GLY A CA 1
ATOM 1072 C C . GLY A 1 146 ? 7.152 -1.000 9.826 1.00 84.69 146 GLY A C 1
ATOM 1073 O O . GLY A 1 146 ? 7.229 -0.076 10.633 1.00 84.69 146 GLY A O 1
ATOM 1074 N N . HIS A 1 147 ? 6.141 -1.077 8.958 1.00 91.00 147 HIS A N 1
ATOM 1075 C CA . HIS A 1 147 ? 5.041 -0.111 8.964 1.00 91.00 147 HIS A CA 1
ATOM 1076 C C . HIS A 1 147 ? 4.075 -0.327 10.135 1.00 91.00 147 HIS A C 1
ATOM 1078 O O . HIS A 1 147 ? 3.623 0.651 10.730 1.00 91.00 147 HIS A O 1
ATOM 1084 N N . ALA A 1 148 ? 3.803 -1.577 10.516 1.00 88.50 148 ALA A N 1
ATOM 1085 C CA . ALA A 1 148 ? 3.033 -1.898 11.714 1.00 88.50 148 ALA A CA 1
ATOM 1086 C C . ALA A 1 148 ? 3.734 -1.419 13.000 1.00 88.50 148 ALA A C 1
ATOM 1088 O O . ALA A 1 148 ? 3.054 -0.932 13.894 1.00 88.50 148 ALA A O 1
ATOM 1089 N N . GLU A 1 149 ? 5.070 -1.480 13.072 1.00 83.38 149 GLU A N 1
ATOM 1090 C CA . GLU A 1 149 ? 5.909 -0.935 14.162 1.00 83.38 149 GLU A CA 1
ATOM 1091 C C . GLU A 1 149 ? 5.724 0.561 14.306 1.00 83.38 149 GLU A C 1
ATOM 1093 O O . GLU A 1 149 ? 5.364 1.050 15.378 1.00 83.38 149 GLU A O 1
ATOM 1098 N N . ASN A 1 150 ? 5.882 1.283 13.201 1.00 87.06 150 ASN A N 1
ATOM 1099 C CA . ASN A 1 150 ? 5.670 2.721 13.196 1.00 87.06 150 ASN A CA 1
ATOM 1100 C C . ASN A 1 150 ? 4.229 3.070 13.578 1.00 87.06 150 ASN A C 1
ATOM 1102 O O . ASN A 1 150 ? 4.018 3.982 14.375 1.00 87.06 150 ASN A O 1
ATOM 1106 N N . LEU A 1 151 ? 3.245 2.328 13.062 1.00 88.75 151 LEU A N 1
ATOM 1107 C CA . LEU A 1 151 ? 1.845 2.544 13.399 1.00 88.75 151 LEU A CA 1
ATOM 1108 C C . LEU A 1 151 ? 1.590 2.283 14.888 1.00 88.75 151 LEU A C 1
ATOM 1110 O O . LEU A 1 151 ? 1.077 3.165 15.561 1.00 88.75 151 LEU A O 1
ATOM 1114 N N . ALA A 1 152 ? 2.000 1.144 15.444 1.00 85.88 152 ALA A N 1
ATOM 1115 C CA . ALA A 1 152 ? 1.843 0.843 16.869 1.00 85.88 152 ALA A CA 1
ATOM 1116 C C . ALA A 1 152 ? 2.537 1.884 17.771 1.00 85.88 152 ALA A C 1
ATOM 1118 O O . ALA A 1 152 ? 2.001 2.264 18.810 1.00 85.88 152 ALA A O 1
ATOM 1119 N N . SER A 1 153 ? 3.698 2.401 17.353 1.00 84.00 153 SER A N 1
ATOM 1120 C CA . SER A 1 153 ? 4.489 3.360 18.138 1.00 84.00 153 SER A CA 1
ATOM 1121 C C . SER A 1 153 ? 3.822 4.724 18.353 1.00 84.00 153 SER A C 1
ATOM 1123 O O . SER A 1 153 ? 4.167 5.425 19.302 1.00 84.00 153 SER A O 1
ATOM 1125 N N . VAL A 1 154 ? 2.874 5.109 17.490 1.00 90.00 154 VAL A N 1
ATOM 1126 C CA . VAL A 1 154 ? 2.201 6.420 17.553 1.00 90.00 154 VAL A CA 1
ATOM 1127 C C . VAL A 1 154 ? 0.832 6.369 18.234 1.00 90.00 154 VAL A C 1
ATOM 1129 O O . VAL A 1 154 ? 0.140 7.384 18.283 1.00 90.00 154 VAL A O 1
ATOM 1132 N N . GLN A 1 155 ? 0.417 5.204 18.740 1.00 89.00 155 GLN A N 1
ATOM 1133 C CA . GLN A 1 155 ? -0.896 5.044 19.362 1.00 89.00 155 GLN A CA 1
ATOM 1134 C C . GLN A 1 155 ? -0.958 5.717 20.734 1.00 89.00 155 GLN A C 1
ATOM 1136 O O . GLN A 1 155 ? -0.007 5.686 21.514 1.00 89.00 155 GLN A O 1
ATOM 1141 N N . LEU A 1 156 ? -2.114 6.303 21.051 1.00 90.62 156 LEU A N 1
ATOM 1142 C CA . LEU A 1 156 ? -2.353 6.953 22.345 1.00 90.62 156 LEU A CA 1
ATOM 1143 C C . LEU A 1 156 ? -2.596 5.959 23.492 1.00 90.62 156 LEU A C 1
ATOM 1145 O O . LEU A 1 156 ? -2.552 6.340 24.662 1.00 90.62 156 LEU A O 1
ATOM 1149 N N . THR A 1 157 ? -2.868 4.696 23.170 1.00 85.75 157 THR A N 1
ATOM 1150 C CA . THR A 1 157 ? -3.081 3.607 24.132 1.00 85.75 157 THR A CA 1
ATOM 1151 C C . THR A 1 157 ? -2.017 2.530 23.976 1.00 85.75 157 THR A C 1
ATOM 1153 O O . THR A 1 157 ? -1.474 2.346 22.890 1.00 85.75 157 THR A O 1
ATOM 1156 N N . SER A 1 158 ? -1.763 1.769 25.043 1.00 82.44 158 SER A N 1
ATOM 1157 C CA . SER A 1 158 ? -0.884 0.597 24.988 1.00 82.44 158 SER A CA 1
ATOM 1158 C C . SER A 1 158 ? -1.548 -0.524 24.187 1.00 82.44 158 SER A C 1
ATOM 1160 O O . SER A 1 158 ? -2.357 -1.278 24.722 1.00 82.44 158 SER A O 1
ATOM 1162 N N . VAL A 1 159 ? -1.219 -0.609 22.901 1.00 81.00 159 VAL A N 1
ATOM 1163 C CA . VAL A 1 159 ? -1.756 -1.599 21.963 1.00 81.00 159 VAL A CA 1
ATOM 1164 C C . VAL A 1 159 ? -0.612 -2.214 21.166 1.00 81.00 159 VAL A C 1
ATOM 1166 O O . VAL A 1 159 ? 0.346 -1.525 20.809 1.00 81.00 159 VAL A O 1
ATOM 1169 N N . ALA A 1 160 ? -0.725 -3.504 20.879 1.00 84.12 160 ALA A N 1
ATOM 1170 C CA . ALA A 1 160 ? 0.091 -4.183 19.890 1.00 84.12 160 ALA A CA 1
ATOM 1171 C C . ALA A 1 160 ? -0.763 -4.594 18.687 1.00 84.12 160 ALA A C 1
ATOM 1173 O O . ALA A 1 160 ? -1.974 -4.793 18.792 1.00 84.12 160 ALA A O 1
ATOM 1174 N N . LEU A 1 161 ? -0.140 -4.697 17.514 1.00 85.56 161 LEU A N 1
ATOM 1175 C CA . LEU A 1 161 ? -0.814 -5.158 16.300 1.00 85.56 161 LEU A CA 1
ATOM 1176 C C . LEU A 1 161 ? -0.481 -6.628 16.080 1.00 85.56 161 LEU A C 1
ATOM 1178 O O . LEU A 1 161 ? 0.688 -6.963 15.902 1.00 85.56 161 LEU A O 1
ATOM 1182 N N . ARG A 1 162 ? -1.507 -7.481 16.081 1.00 84.06 162 ARG A N 1
ATOM 1183 C CA . ARG A 1 162 ? -1.391 -8.927 15.877 1.00 84.06 162 ARG A CA 1
ATOM 1184 C C . ARG A 1 162 ? -1.986 -9.321 14.535 1.00 84.06 162 ARG A C 1
ATOM 1186 O O . ARG A 1 162 ? -3.148 -9.023 14.266 1.00 84.06 162 ARG A O 1
ATOM 1193 N N . PHE A 1 163 ? -1.234 -10.057 13.726 1.00 83.44 163 PHE A N 1
ATOM 1194 C CA . PHE A 1 163 ? -1.691 -10.579 12.436 1.00 83.44 163 PHE A CA 1
ATOM 1195 C C . PHE A 1 163 ? -2.000 -12.074 12.536 1.00 83.44 163 PHE A C 1
ATOM 1197 O O . PHE A 1 163 ? -1.231 -12.821 13.131 1.00 83.44 163 PHE A O 1
ATOM 1204 N N . PHE A 1 164 ? -3.113 -12.506 11.945 1.00 77.31 164 PHE A N 1
ATOM 1205 C CA . PHE A 1 164 ? -3.501 -13.921 11.862 1.00 77.31 164 PHE A CA 1
ATOM 1206 C C . PHE A 1 164 ? -3.476 -14.457 10.424 1.00 77.31 164 PHE A C 1
ATOM 1208 O O . PHE A 1 164 ? -3.466 -15.669 10.220 1.00 77.31 164 PHE A O 1
ATOM 1215 N N . VAL A 1 165 ? -3.454 -13.576 9.416 1.00 78.00 165 VAL A N 1
ATOM 1216 C CA . VAL A 1 165 ? -3.360 -13.980 8.010 1.00 78.00 165 VAL A CA 1
ATOM 1217 C C . VAL A 1 165 ? -2.581 -12.966 7.177 1.00 78.00 165 VAL A C 1
ATOM 1219 O O . VAL A 1 165 ? -2.729 -11.758 7.354 1.00 78.00 165 VAL A O 1
ATOM 1222 N N . LEU A 1 166 ? -1.777 -13.459 6.234 1.00 84.19 166 LEU A N 1
ATOM 1223 C CA . LEU A 1 166 ? -1.028 -12.647 5.273 1.00 84.19 166 LEU A CA 1
ATOM 1224 C C . LEU A 1 166 ? -1.475 -12.974 3.840 1.00 84.19 166 LEU A C 1
ATOM 1226 O O . LEU A 1 166 ? -1.226 -14.091 3.379 1.00 84.19 166 LEU A O 1
ATOM 1230 N N . PRO A 1 167 ? -2.133 -12.047 3.120 1.00 87.69 167 PRO A N 1
ATOM 1231 C CA . PRO A 1 167 ? -2.437 -12.221 1.705 1.00 87.69 167 PRO A CA 1
ATOM 1232 C C . PRO A 1 167 ? -1.187 -11.923 0.869 1.00 87.69 167 PRO A C 1
ATOM 1234 O O . PRO A 1 167 ? -0.654 -10.814 0.908 1.00 87.69 167 PRO A O 1
ATOM 1237 N N . CYS A 1 168 ? -0.733 -12.896 0.087 1.00 86.38 168 CYS A N 1
ATOM 1238 C CA . CYS A 1 168 ? 0.499 -12.824 -0.692 1.00 86.38 168 CYS A CA 1
ATOM 1239 C C . CYS A 1 168 ? 0.246 -13.191 -2.159 1.00 86.38 168 CYS A C 1
ATOM 1241 O O . CYS A 1 168 ? -0.570 -14.059 -2.477 1.00 86.38 168 CYS A O 1
ATOM 1243 N N . ILE A 1 169 ? 0.986 -12.562 -3.071 1.00 87.94 169 ILE A N 1
ATOM 1244 C CA . ILE A 1 169 ? 0.962 -12.906 -4.498 1.00 87.94 169 ILE A CA 1
ATOM 1245 C C . ILE A 1 169 ? 1.421 -14.365 -4.677 1.00 87.94 169 ILE A C 1
ATOM 1247 O O . ILE A 1 169 ? 2.465 -14.763 -4.155 1.00 87.94 169 ILE A O 1
ATOM 1251 N N . CYS A 1 170 ? 0.654 -15.190 -5.395 1.00 81.12 170 CYS A N 1
ATOM 1252 C CA . CYS A 1 170 ? 1.061 -16.563 -5.722 1.00 81.12 170 CYS A CA 1
ATOM 1253 C C . CYS A 1 170 ? 2.430 -16.585 -6.416 1.00 81.12 170 CYS A C 1
ATOM 1255 O O . CYS A 1 170 ? 2.778 -15.675 -7.164 1.00 81.12 170 CYS A O 1
ATOM 1257 N N . GLY A 1 171 ? 3.241 -17.593 -6.100 1.00 75.31 171 GLY A N 1
ATOM 1258 C CA . GLY A 1 171 ? 4.618 -17.686 -6.585 1.00 75.31 171 GLY A CA 1
ATOM 1259 C C . GLY A 1 171 ? 5.626 -16.783 -5.870 1.00 75.31 171 GLY A C 1
ATOM 1260 O O . GLY A 1 171 ? 6.797 -16.774 -6.242 1.00 75.31 171 GLY A O 1
ATOM 1261 N N . THR A 1 172 ? 5.240 -16.044 -4.824 1.00 75.38 172 THR A N 1
ATOM 1262 C CA . THR A 1 172 ? 6.188 -15.210 -4.048 1.00 75.38 172 THR A CA 1
ATOM 1263 C C . THR A 1 172 ? 6.604 -15.808 -2.705 1.00 75.38 172 THR A C 1
ATOM 1265 O O . THR A 1 172 ? 7.483 -15.273 -2.041 1.00 75.38 172 THR A O 1
ATOM 1268 N N . THR A 1 173 ? 6.007 -16.932 -2.313 1.00 62.16 173 THR A N 1
ATOM 1269 C CA . THR A 1 173 ? 6.176 -17.553 -0.985 1.00 62.16 173 THR A CA 1
ATOM 1270 C C . THR A 1 173 ? 6.625 -19.014 -1.059 1.00 62.16 173 THR A C 1
ATOM 1272 O O . THR A 1 173 ? 6.850 -19.646 -0.027 1.00 62.16 173 THR A O 1
ATOM 1275 N N . TYR A 1 174 ? 6.759 -19.572 -2.268 1.00 54.03 174 TYR A N 1
ATOM 1276 C CA . TYR A 1 174 ? 6.959 -21.005 -2.461 1.00 54.03 174 TYR A CA 1
ATOM 1277 C C . TYR A 1 174 ? 8.361 -21.465 -2.041 1.00 54.03 174 TYR A C 1
ATOM 1279 O O . TYR A 1 174 ? 9.389 -20.962 -2.504 1.00 54.03 174 TYR A O 1
ATOM 1287 N N . ARG A 1 175 ? 8.384 -22.474 -1.168 1.00 45.97 175 ARG A N 1
ATOM 1288 C CA . ARG A 1 175 ? 9.567 -23.176 -0.662 1.00 45.97 175 ARG A CA 1
ATOM 1289 C C . ARG A 1 175 ? 9.969 -24.243 -1.691 1.00 45.97 175 ARG A C 1
ATOM 1291 O O . ARG A 1 175 ? 9.616 -25.403 -1.524 1.00 45.97 175 ARG A O 1
ATOM 1298 N N . GLY A 1 176 ? 10.635 -23.878 -2.791 1.00 37.19 176 GLY A N 1
ATOM 1299 C CA . GLY A 1 176 ? 10.975 -24.923 -3.770 1.00 37.19 176 GLY A CA 1
ATOM 1300 C C . GLY A 1 176 ? 11.829 -24.606 -4.990 1.00 37.19 176 GLY A C 1
ATOM 1301 O O . GLY A 1 176 ? 12.243 -25.561 -5.639 1.00 37.19 176 GLY A O 1
ATOM 1302 N N . THR A 1 177 ? 12.168 -23.353 -5.310 1.00 39.03 177 THR A N 1
ATOM 1303 C CA . THR A 1 177 ? 13.206 -23.125 -6.329 1.00 39.03 177 THR A CA 1
ATOM 1304 C C . THR A 1 177 ? 14.563 -22.887 -5.658 1.00 39.03 177 THR A C 1
ATOM 1306 O O . THR A 1 177 ? 14.640 -22.111 -4.701 1.00 39.03 177 THR A O 1
ATOM 1309 N N . PRO A 1 178 ? 15.661 -23.492 -6.152 1.00 36.84 178 PRO A N 1
ATOM 1310 C CA . PRO A 1 178 ? 17.022 -23.227 -5.664 1.00 36.84 178 PRO A CA 1
ATOM 1311 C C . PRO A 1 178 ? 17.406 -21.736 -5.694 1.00 36.84 178 PRO A C 1
ATOM 1313 O O . PRO A 1 178 ? 18.313 -21.304 -4.991 1.00 36.84 178 PRO A O 1
ATOM 1316 N N . THR A 1 179 ? 16.696 -20.941 -6.498 1.00 41.59 179 THR A N 1
ATOM 1317 C CA . THR A 1 179 ? 16.863 -19.493 -6.659 1.00 41.59 179 THR A CA 1
ATOM 1318 C C . THR A 1 179 ? 16.151 -18.643 -5.599 1.00 41.59 179 THR A C 1
ATOM 1320 O O . THR A 1 179 ? 16.502 -17.473 -5.453 1.00 41.59 179 THR A O 1
ATOM 1323 N N . ALA A 1 180 ? 15.185 -19.183 -4.841 1.00 41.12 180 ALA A N 1
ATOM 1324 C CA . ALA A 1 180 ? 14.381 -18.397 -3.894 1.00 41.12 180 ALA A CA 1
ATOM 1325 C C . ALA A 1 180 ? 15.098 -18.072 -2.564 1.00 41.12 180 ALA A C 1
ATOM 1327 O O . ALA A 1 180 ? 14.766 -17.071 -1.930 1.00 41.12 180 ALA A O 1
ATOM 1328 N N . GLY A 1 181 ? 16.118 -18.848 -2.173 1.00 48.00 181 GLY A N 1
ATOM 1329 C CA . GLY A 1 181 ? 17.077 -18.522 -1.102 1.00 48.00 181 GLY A CA 1
ATOM 1330 C C . GLY A 1 181 ? 16.506 -17.869 0.176 1.00 48.00 181 GLY A C 1
ATOM 1331 O O . GLY A 1 181 ? 15.401 -18.166 0.626 1.00 48.00 181 GLY A O 1
ATOM 1332 N N . SER A 1 182 ? 17.277 -16.947 0.767 1.00 47.41 182 SER A N 1
ATOM 1333 C CA . SER A 1 182 ? 16.954 -16.167 1.980 1.00 47.41 182 SER A CA 1
ATOM 1334 C C . SER A 1 182 ? 15.853 -15.107 1.792 1.00 47.41 182 SER A C 1
ATOM 1336 O O . SER A 1 182 ? 15.499 -14.396 2.733 1.00 47.41 182 SER A O 1
ATOM 1338 N N . TRP A 1 183 ? 15.299 -14.974 0.586 1.00 47.84 183 TRP A N 1
ATOM 1339 C CA . TRP A 1 183 ? 14.382 -13.894 0.213 1.00 47.84 183 TRP A CA 1
ATOM 1340 C C . TRP A 1 183 ? 12.945 -14.170 0.658 1.00 47.84 183 TRP A C 1
ATOM 1342 O O . TRP A 1 183 ? 12.263 -13.261 1.134 1.00 47.84 183 TRP A O 1
ATOM 1352 N N . ASN A 1 184 ? 12.528 -15.439 0.618 1.00 59.94 184 ASN A N 1
ATOM 1353 C CA . ASN A 1 184 ? 11.260 -15.878 1.205 1.00 59.94 184 ASN A CA 1
ATOM 1354 C C . ASN A 1 184 ? 11.220 -15.605 2.716 1.00 59.94 184 ASN A C 1
ATOM 1356 O O . ASN A 1 184 ? 10.167 -15.282 3.255 1.00 59.94 184 ASN A O 1
ATOM 1360 N N . VAL A 1 185 ? 12.373 -15.652 3.396 1.00 61.94 185 VAL A N 1
ATOM 1361 C CA . VAL A 1 185 ? 12.468 -15.416 4.845 1.00 61.94 185 VAL A CA 1
ATOM 1362 C C . VAL A 1 185 ? 12.048 -13.992 5.207 1.00 61.94 185 VAL A C 1
ATOM 1364 O O . VAL A 1 185 ? 11.376 -13.804 6.214 1.00 61.94 185 VAL A O 1
ATOM 1367 N N . LYS A 1 186 ? 12.391 -12.989 4.385 1.00 70.06 186 LYS A N 1
ATOM 1368 C CA . LYS A 1 186 ? 12.022 -11.589 4.655 1.00 70.06 186 LYS A CA 1
ATOM 1369 C C . LYS A 1 186 ? 10.531 -11.336 4.470 1.00 70.06 186 LYS A C 1
ATOM 1371 O O . LYS A 1 186 ? 9.923 -10.693 5.316 1.00 70.06 186 LYS A O 1
ATOM 1376 N N . LEU A 1 187 ? 9.942 -11.836 3.381 1.00 74.00 187 LEU A N 1
ATOM 1377 C CA . LEU A 1 187 ? 8.501 -11.702 3.152 1.00 74.00 187 LEU A CA 1
ATOM 1378 C C . LEU A 1 187 ? 7.714 -12.369 4.281 1.00 74.00 187 LEU A C 1
ATOM 1380 O O . LEU A 1 187 ? 6.830 -11.751 4.870 1.00 74.00 187 LEU A O 1
ATOM 1384 N N . LEU A 1 188 ? 8.094 -13.599 4.624 1.00 71.88 188 LEU A N 1
ATOM 1385 C CA . LEU A 1 188 ? 7.433 -14.362 5.672 1.00 71.88 188 LEU A CA 1
ATOM 1386 C C . LEU A 1 188 ? 7.672 -13.774 7.070 1.00 71.88 188 LEU A C 1
ATOM 1388 O O . LEU A 1 188 ? 6.788 -13.881 7.904 1.00 71.88 188 LEU A O 1
ATOM 1392 N N . SER A 1 189 ? 8.794 -13.094 7.332 1.00 70.81 189 SER A N 1
ATOM 1393 C CA . SER A 1 189 ? 9.011 -12.362 8.593 1.00 70.81 189 SER A CA 1
ATOM 1394 C C . SER A 1 189 ? 8.303 -11.001 8.656 1.00 70.81 189 SER A C 1
ATOM 1396 O O . SER A 1 189 ? 8.513 -10.233 9.594 1.00 70.81 189 SER A O 1
ATOM 1398 N N . GLY A 1 190 ? 7.508 -10.649 7.638 1.00 77.62 190 GLY A N 1
ATOM 1399 C CA . GLY A 1 190 ? 6.839 -9.352 7.529 1.00 77.62 190 GLY A CA 1
ATOM 1400 C C . GLY A 1 190 ? 7.771 -8.190 7.165 1.00 77.62 190 GLY A C 1
ATOM 1401 O O . GLY A 1 190 ? 7.317 -7.053 7.074 1.00 77.62 190 GLY A O 1
ATOM 1402 N N . ARG A 1 191 ? 9.061 -8.446 6.921 1.00 83.00 191 ARG A N 1
ATOM 1403 C CA . ARG A 1 191 ? 10.080 -7.453 6.524 1.00 83.00 191 ARG A CA 1
ATOM 1404 C C . ARG A 1 191 ? 10.330 -7.431 5.010 1.00 83.00 191 ARG A C 1
ATOM 1406 O O . ARG A 1 191 ? 11.324 -6.867 4.553 1.00 83.00 191 ARG A O 1
ATOM 1413 N N . GLY A 1 192 ? 9.477 -8.096 4.233 1.00 83.69 192 GLY A N 1
ATOM 1414 C CA . GLY A 1 192 ? 9.520 -8.076 2.775 1.00 83.69 192 GLY A CA 1
ATOM 1415 C C . GLY A 1 192 ? 9.284 -6.659 2.278 1.00 83.69 192 GLY A C 1
ATOM 1416 O O . GLY A 1 192 ? 8.334 -6.012 2.704 1.00 83.69 192 GLY A O 1
ATOM 1417 N N . VAL A 1 193 ? 10.167 -6.167 1.413 1.00 90.81 193 VAL A N 1
ATOM 1418 C CA . VAL A 1 193 ? 10.033 -4.830 0.830 1.00 90.81 193 VAL A CA 1
ATOM 1419 C C . VAL A 1 193 ? 8.782 -4.805 -0.043 1.00 90.81 193 VAL A C 1
ATOM 1421 O O . VAL A 1 193 ? 8.581 -5.693 -0.866 1.00 90.81 193 VAL A O 1
ATOM 1424 N N . GLU A 1 194 ? 7.968 -3.765 0.094 1.00 95.25 194 GLU A N 1
ATOM 1425 C CA . GLU A 1 194 ? 6.863 -3.499 -0.819 1.00 95.25 194 GLU A CA 1
ATOM 1426 C C . GLU A 1 194 ? 7.091 -2.160 -1.528 1.00 95.25 194 GLU A C 1
ATOM 1428 O O . GLU A 1 194 ? 7.648 -1.215 -0.968 1.00 95.25 194 GLU A O 1
ATOM 1433 N N . THR A 1 195 ? 6.652 -2.048 -2.779 1.00 96.00 195 THR A N 1
ATOM 1434 C CA . THR A 1 195 ? 6.643 -0.771 -3.510 1.00 96.00 195 THR A CA 1
ATOM 1435 C C . THR A 1 195 ? 5.202 -0.408 -3.823 1.00 96.00 195 THR A C 1
ATOM 1437 O O . THR A 1 195 ? 4.499 -1.208 -4.420 1.00 96.00 195 THR A O 1
ATOM 1440 N N . SER A 1 196 ? 4.734 0.788 -3.444 1.00 96.38 196 SER A N 1
ATOM 1441 C CA . SER A 1 196 ? 3.338 1.211 -3.688 1.00 96.38 196 SER A CA 1
ATOM 1442 C C . SER A 1 196 ? 2.299 0.167 -3.221 1.00 96.38 196 SER A C 1
ATOM 1444 O O . SER A 1 196 ? 1.345 -0.166 -3.936 1.00 96.38 196 SER A O 1
ATOM 1446 N N . GLY A 1 197 ? 2.509 -0.397 -2.027 1.00 96.94 197 GLY A N 1
ATOM 1447 C CA . GLY A 1 197 ? 1.621 -1.403 -1.456 1.00 96.94 197 GLY A CA 1
ATOM 1448 C C . GLY A 1 197 ? 0.276 -0.831 -1.004 1.00 96.94 197 GLY A C 1
ATOM 1449 O O . GLY A 1 197 ? -0.139 0.274 -1.371 1.00 96.94 197 GLY A O 1
ATOM 1450 N N . GLY A 1 198 ? -0.471 -1.649 -0.271 1.00 97.31 198 GLY A N 1
ATOM 1451 C CA . GLY A 1 198 ? -1.818 -1.311 0.186 1.00 97.31 198 GLY A CA 1
ATOM 1452 C C . GLY A 1 198 ? -1.815 -0.428 1.422 1.00 97.31 198 GLY A C 1
ATOM 1453 O O . GLY A 1 198 ? -0.771 -0.150 2.007 1.00 97.31 198 GLY A O 1
ATOM 1454 N N . LEU A 1 199 ? -3.010 -0.022 1.835 1.00 97.75 199 LEU A N 1
ATOM 1455 C CA . LEU A 1 199 ? -3.239 0.530 3.160 1.00 97.75 199 LEU A CA 1
ATOM 1456 C C . LEU A 1 199 ? -3.416 -0.616 4.154 1.00 97.75 199 LEU A C 1
ATOM 1458 O O . LEU A 1 199 ? -4.117 -1.584 3.864 1.00 97.75 199 LEU A O 1
ATOM 1462 N N . LEU A 1 200 ? -2.809 -0.477 5.325 1.00 97.56 200 LEU A N 1
ATOM 1463 C CA . LEU A 1 200 ? -3.170 -1.180 6.544 1.00 97.56 200 LEU A CA 1
ATOM 1464 C C . LEU A 1 200 ? -4.042 -0.231 7.369 1.00 97.56 200 LEU A C 1
ATOM 1466 O O . LEU A 1 200 ? -3.538 0.760 7.893 1.00 97.56 200 LEU A O 1
ATOM 1470 N N . ALA A 1 201 ? -5.341 -0.511 7.441 1.00 97.75 201 ALA A N 1
ATOM 1471 C CA . ALA A 1 201 ? -6.341 0.325 8.099 1.00 97.75 201 ALA A CA 1
ATOM 1472 C C . ALA A 1 201 ? -7.012 -0.414 9.260 1.00 97.75 201 ALA A C 1
ATOM 1474 O O . ALA A 1 201 ? -7.306 -1.600 9.152 1.00 97.75 201 ALA A O 1
ATOM 1475 N N . ALA A 1 202 ? -7.276 0.289 10.353 1.00 97.31 202 ALA A N 1
ATOM 1476 C CA . ALA A 1 202 ? -7.908 -0.242 11.550 1.00 97.31 202 ALA A CA 1
ATOM 1477 C C . ALA A 1 202 ? -9.361 0.235 11.684 1.00 97.31 202 ALA A C 1
ATOM 1479 O O . ALA A 1 202 ? -9.692 1.358 11.287 1.00 97.31 202 ALA A O 1
ATOM 1480 N N . PHE A 1 203 ? -10.218 -0.617 12.245 1.00 97.62 203 PHE A N 1
ATOM 1481 C CA . PHE A 1 203 ? -11.652 -0.381 12.428 1.00 97.62 203 PHE A CA 1
ATOM 1482 C C . PHE A 1 203 ? -12.121 -0.907 13.778 1.00 97.62 203 PHE A C 1
ATOM 1484 O O . PHE A 1 203 ? -11.661 -1.954 14.227 1.00 97.62 203 PHE A O 1
ATOM 1491 N N . ARG A 1 204 ? -13.083 -0.227 14.407 1.00 96.19 204 ARG A N 1
ATOM 1492 C CA . ARG A 1 204 ? -13.542 -0.584 15.754 1.00 96.19 204 ARG A CA 1
ATOM 1493 C C . ARG A 1 204 ? -14.280 -1.921 15.793 1.00 96.19 204 ARG A C 1
ATOM 1495 O O . ARG A 1 204 ? -14.218 -2.645 16.782 1.00 96.19 204 ARG A O 1
ATOM 1502 N N . THR A 1 205 ? -15.001 -2.253 14.726 1.00 95.94 205 THR A N 1
ATOM 1503 C CA . THR A 1 205 ? -15.805 -3.474 14.642 1.00 95.94 205 THR A CA 1
ATOM 1504 C C . THR A 1 205 ? -15.565 -4.233 13.342 1.00 95.94 205 THR A C 1
ATOM 1506 O O . THR A 1 205 ? -15.293 -3.645 12.295 1.00 95.94 205 THR A O 1
ATOM 1509 N N . LEU A 1 206 ? -15.766 -5.555 13.377 1.00 94.56 206 LEU A N 1
ATOM 1510 C CA . LEU A 1 206 ? -15.715 -6.389 12.172 1.00 94.56 206 LEU A CA 1
ATOM 1511 C C . LEU A 1 206 ? -16.728 -5.923 11.119 1.00 94.56 206 LEU A C 1
ATOM 1513 O O . LEU A 1 206 ? -16.437 -5.926 9.932 1.00 94.56 206 LEU A O 1
ATOM 1517 N N . LYS A 1 207 ? -17.902 -5.458 11.556 1.00 95.25 207 LYS A N 1
ATOM 1518 C CA . LYS A 1 207 ? -18.944 -4.947 10.661 1.00 95.25 207 LYS A CA 1
ATOM 1519 C C . LYS A 1 207 ? -18.473 -3.730 9.858 1.00 95.25 207 LYS A C 1
ATOM 1521 O O . LYS A 1 207 ? -18.818 -3.622 8.685 1.00 95.25 207 LYS A O 1
ATOM 1526 N N . GLU A 1 208 ? -17.723 -2.817 10.474 1.00 96.56 208 GLU A N 1
ATOM 1527 C CA . GLU A 1 208 ? -17.141 -1.657 9.784 1.00 96.56 208 GLU A CA 1
ATOM 1528 C C . GLU A 1 208 ? -16.032 -2.083 8.822 1.00 96.56 208 GLU A C 1
ATOM 1530 O O . GLU A 1 208 ? -16.025 -1.633 7.679 1.00 96.56 208 GLU A O 1
ATOM 1535 N N . ALA A 1 209 ? -15.155 -3.002 9.242 1.00 96.06 209 ALA A N 1
ATOM 1536 C CA . ALA A 1 209 ? -14.120 -3.569 8.378 1.00 96.06 209 ALA A CA 1
ATOM 1537 C C . ALA A 1 209 ? -14.721 -4.266 7.139 1.00 96.06 209 ALA A C 1
ATOM 1539 O O . ALA A 1 209 ? -14.313 -3.994 6.009 1.00 96.06 209 ALA A O 1
ATOM 1540 N N . ASP A 1 210 ? -15.746 -5.100 7.326 1.00 94.88 210 ASP A N 1
ATOM 1541 C CA . ASP A 1 210 ? -16.447 -5.791 6.239 1.00 94.88 210 ASP A CA 1
ATOM 1542 C C . ASP A 1 210 ? -17.165 -4.805 5.310 1.00 94.88 210 ASP A C 1
ATOM 1544 O O . ASP A 1 210 ? -17.122 -4.948 4.085 1.00 94.88 210 ASP A O 1
ATOM 1548 N N . ALA A 1 211 ? -17.810 -3.776 5.870 1.00 96.31 211 ALA A N 1
ATOM 1549 C CA . ALA A 1 211 ? -18.473 -2.736 5.086 1.00 96.31 211 ALA A CA 1
ATOM 1550 C C . ALA A 1 211 ? -17.468 -1.909 4.267 1.00 96.31 211 ALA A C 1
ATOM 1552 O O . ALA A 1 211 ? -17.744 -1.578 3.110 1.00 96.31 211 ALA A O 1
ATOM 1553 N N . TYR A 1 212 ? -16.297 -1.619 4.837 1.00 97.12 212 TYR A N 1
ATOM 1554 C CA . TYR A 1 212 ? -15.186 -0.962 4.157 1.00 97.12 212 TYR A CA 1
ATOM 1555 C C . TYR A 1 212 ? -14.679 -1.794 2.973 1.00 97.12 212 TYR A C 1
ATOM 1557 O O . TYR A 1 212 ? -14.631 -1.287 1.850 1.00 97.12 212 TYR A O 1
ATOM 1565 N N . ILE A 1 213 ? -14.396 -3.084 3.183 1.00 95.75 213 ILE A N 1
ATOM 1566 C CA . ILE A 1 213 ? -13.958 -4.015 2.128 1.00 95.75 213 ILE A CA 1
ATOM 1567 C C . ILE A 1 213 ? -15.018 -4.129 1.021 1.00 95.75 213 ILE A C 1
ATOM 1569 O O . ILE A 1 213 ? -14.700 -4.052 -0.171 1.00 95.75 213 ILE A O 1
ATOM 1573 N N . ALA A 1 214 ? -16.292 -4.278 1.395 1.00 94.62 214 ALA A N 1
ATOM 1574 C CA . ALA A 1 214 ? -17.394 -4.374 0.442 1.00 94.62 214 ALA A CA 1
ATOM 1575 C C . ALA A 1 214 ? -17.521 -3.108 -0.419 1.00 94.62 214 ALA A C 1
ATOM 1577 O O . ALA A 1 214 ? -17.748 -3.197 -1.629 1.00 94.62 214 ALA A O 1
ATOM 1578 N N . ASP A 1 215 ? -17.342 -1.931 0.182 1.00 96.25 215 ASP A N 1
ATOM 1579 C CA . ASP A 1 215 ? -17.389 -0.665 -0.539 1.00 96.25 215 ASP A CA 1
ATOM 1580 C C . ASP A 1 215 ? -16.190 -0.456 -1.461 1.00 96.25 215 ASP A C 1
ATOM 1582 O O . ASP A 1 215 ? -16.407 -0.007 -2.586 1.00 96.25 215 ASP A O 1
ATOM 1586 N N . ILE A 1 216 ? -14.969 -0.822 -1.043 1.00 94.44 216 ILE A N 1
ATOM 1587 C CA . ILE A 1 216 ? -13.784 -0.804 -1.920 1.00 94.44 216 ILE A CA 1
ATOM 1588 C C . ILE A 1 216 ? -14.080 -1.617 -3.178 1.00 94.44 216 ILE A C 1
ATOM 1590 O O . ILE A 1 216 ? -13.945 -1.109 -4.292 1.00 94.44 216 ILE A O 1
ATOM 1594 N N . ARG A 1 217 ? -14.560 -2.854 -3.008 1.00 90.81 217 ARG A N 1
ATOM 1595 C CA . ARG A 1 217 ? -14.904 -3.735 -4.128 1.00 90.81 217 ARG A CA 1
ATOM 1596 C C . ARG A 1 217 ? -15.984 -3.127 -5.022 1.00 90.81 217 ARG A C 1
ATOM 1598 O O . ARG A 1 217 ? -15.887 -3.201 -6.245 1.00 90.81 217 ARG A O 1
ATOM 1605 N N . ARG A 1 218 ? -17.011 -2.514 -4.427 1.00 92.06 218 ARG A N 1
ATOM 1606 C CA . ARG A 1 218 ? -18.136 -1.908 -5.156 1.00 92.06 218 ARG A CA 1
ATOM 1607 C C . ARG A 1 218 ? -17.707 -0.748 -6.054 1.00 92.06 218 ARG A C 1
ATOM 1609 O O . ARG A 1 218 ? -18.291 -0.582 -7.120 1.00 92.06 218 ARG A O 1
ATOM 1616 N N . ILE A 1 219 ? -16.706 0.031 -5.648 1.00 90.50 219 ILE A N 1
ATOM 1617 C CA . ILE A 1 219 ? -16.196 1.168 -6.433 1.00 90.50 219 ILE A CA 1
ATOM 1618 C C . ILE A 1 219 ? -15.002 0.803 -7.328 1.00 90.50 219 ILE A C 1
ATOM 1620 O O . ILE A 1 219 ? -14.349 1.692 -7.867 1.00 90.50 219 ILE A O 1
ATOM 1624 N N . GLY A 1 220 ? -14.726 -0.494 -7.508 1.00 81.19 220 GLY A N 1
ATOM 1625 C CA . GLY A 1 220 ? -13.649 -0.980 -8.375 1.00 81.19 220 GLY A CA 1
ATOM 1626 C C . GLY A 1 220 ? -12.247 -0.847 -7.775 1.00 81.19 220 GLY A C 1
ATOM 1627 O O . GLY A 1 220 ? -11.269 -0.806 -8.520 1.00 81.19 220 GLY A O 1
ATOM 1628 N N . GLY A 1 221 ? -12.144 -0.751 -6.449 1.00 81.38 221 GLY A N 1
ATOM 1629 C CA . GLY A 1 221 ? -10.876 -0.807 -5.733 1.00 81.38 221 GLY A CA 1
ATOM 1630 C C . GLY A 1 221 ? -10.283 -2.218 -5.675 1.00 81.38 221 GLY A C 1
ATOM 1631 O O . GLY A 1 221 ? -10.804 -3.171 -6.259 1.00 81.38 221 GLY A O 1
ATOM 1632 N N . THR A 1 222 ? -9.164 -2.346 -4.972 1.00 83.25 222 THR A N 1
ATOM 1633 C CA . THR A 1 222 ? -8.405 -3.593 -4.839 1.00 83.25 222 THR A CA 1
ATOM 1634 C C . THR A 1 222 ? -9.081 -4.622 -3.939 1.00 83.25 222 THR A C 1
ATOM 1636 O O . THR A 1 222 ? -9.928 -4.308 -3.104 1.00 83.25 222 THR A O 1
ATOM 1639 N N . GLU A 1 223 ? -8.669 -5.881 -4.087 1.00 84.44 223 GLU A N 1
ATOM 1640 C CA . GLU A 1 223 ? -8.963 -6.912 -3.092 1.00 84.44 223 GLU A CA 1
ATOM 1641 C C . GLU A 1 223 ? -8.407 -6.490 -1.723 1.00 84.44 223 GLU A C 1
ATOM 1643 O O . GLU A 1 223 ? -7.385 -5.810 -1.635 1.00 84.44 223 GLU A O 1
ATOM 1648 N N . SER A 1 224 ? -9.130 -6.815 -0.654 1.00 92.88 224 SER A N 1
ATOM 1649 C CA . SER A 1 224 ? -8.804 -6.392 0.708 1.00 92.88 224 SER A CA 1
ATOM 1650 C C . SER A 1 224 ? -9.196 -7.483 1.699 1.00 92.88 224 SER A C 1
ATOM 1652 O O . SER A 1 224 ? -10.187 -8.183 1.481 1.00 92.88 224 SER A O 1
ATOM 1654 N N . TRP A 1 225 ? -8.433 -7.617 2.781 1.00 92.75 225 TRP A N 1
ATOM 1655 C CA . TRP A 1 225 ? -8.557 -8.724 3.732 1.00 92.75 225 TRP A CA 1
ATOM 1656 C C . TRP A 1 225 ? -8.505 -8.205 5.156 1.00 92.75 225 TRP A C 1
ATOM 1658 O O . TRP A 1 225 ? -7.676 -7.348 5.458 1.00 92.75 225 TRP A O 1
ATOM 1668 N N . VAL A 1 226 ? -9.332 -8.758 6.043 1.00 94.25 226 VAL A N 1
ATOM 1669 C CA . VAL A 1 226 ? -9.098 -8.617 7.481 1.00 94.25 226 VAL A CA 1
ATOM 1670 C C . VAL A 1 226 ? -7.902 -9.503 7.826 1.00 94.25 226 VAL A C 1
ATOM 1672 O O . VAL A 1 226 ? -7.970 -10.719 7.668 1.00 94.25 226 VAL A O 1
ATOM 1675 N N . VAL A 1 227 ? -6.796 -8.890 8.242 1.00 90.88 227 VAL A N 1
ATOM 1676 C CA . VAL A 1 227 ? -5.494 -9.557 8.422 1.00 90.88 227 VAL A CA 1
ATOM 1677 C C . VAL A 1 227 ? -5.084 -9.738 9.877 1.00 90.88 227 VAL A C 1
ATOM 1679 O O . VAL A 1 227 ? -4.186 -10.523 10.179 1.00 90.88 227 VAL A O 1
ATOM 1682 N N . GLY A 1 228 ? -5.707 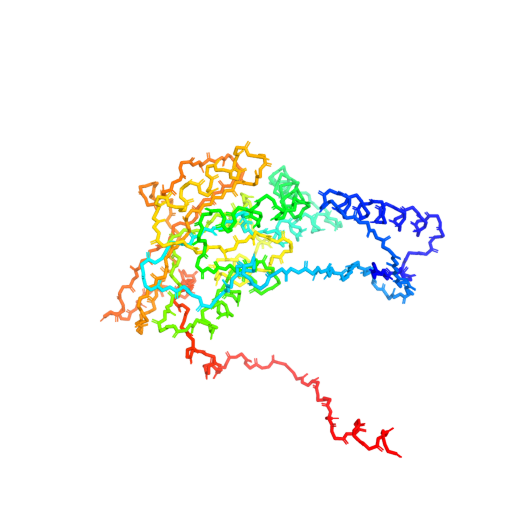-8.995 10.788 1.00 89.75 228 GLY A N 1
ATOM 1683 C CA . GLY A 1 228 ? -5.235 -8.907 12.160 1.00 89.75 228 GLY A CA 1
ATOM 1684 C C . GLY A 1 228 ? -6.177 -8.165 13.094 1.00 89.75 228 GLY A C 1
ATOM 1685 O O . GLY A 1 228 ? -7.288 -7.783 12.714 1.00 89.75 228 GLY A O 1
ATOM 1686 N N . ARG A 1 229 ? -5.712 -7.956 14.325 1.00 90.19 229 ARG A N 1
ATOM 1687 C CA . ARG A 1 229 ? -6.374 -7.150 15.348 1.00 90.19 229 ARG A CA 1
ATOM 1688 C C . ARG A 1 229 ? -5.389 -6.295 16.136 1.00 90.19 229 ARG A C 1
ATOM 1690 O O . ARG A 1 229 ? -4.231 -6.674 16.289 1.00 90.19 229 ARG A O 1
ATOM 1697 N N . GLY A 1 230 ? -5.878 -5.185 16.677 1.00 88.50 230 GLY A N 1
ATOM 1698 C CA . GLY A 1 230 ? -5.275 -4.559 17.847 1.00 88.50 230 GLY A CA 1
ATOM 1699 C C . GLY A 1 230 ? -5.499 -5.454 19.064 1.00 88.50 230 GLY A C 1
ATOM 1700 O O . GLY A 1 230 ? -6.595 -5.987 19.248 1.00 88.50 230 GLY A O 1
ATOM 1701 N N . VAL A 1 231 ? -4.457 -5.657 19.858 1.00 84.12 231 VAL A N 1
ATOM 1702 C CA . VAL A 1 231 ? -4.510 -6.417 21.107 1.00 84.12 231 VAL A CA 1
ATOM 1703 C C . VAL A 1 231 ? -3.915 -5.596 22.238 1.00 84.12 231 VAL A C 1
ATOM 1705 O O . VAL A 1 231 ? -3.017 -4.780 22.010 1.00 84.12 231 VAL A O 1
ATOM 1708 N N . GLU A 1 232 ? -4.409 -5.796 23.457 1.00 80.12 232 GLU A N 1
ATOM 1709 C CA . GLU A 1 232 ? -3.683 -5.346 24.639 1.00 80.12 232 GLU A CA 1
ATOM 1710 C C . GLU A 1 232 ? -2.260 -5.906 24.584 1.00 80.12 232 GLU A C 1
ATOM 1712 O O . GLU A 1 232 ? -2.037 -7.066 24.243 1.00 80.12 232 GLU A O 1
ATOM 1717 N N . LYS A 1 233 ? -1.293 -5.044 24.878 1.00 69.31 233 LYS A N 1
ATOM 1718 C CA . LYS A 1 233 ? 0.117 -5.401 24.841 1.00 69.31 233 LYS A CA 1
ATOM 1719 C C . LYS A 1 233 ? 0.421 -6.502 25.861 1.00 69.31 233 LYS A C 1
ATOM 1721 O O . LYS A 1 233 ? 0.204 -6.301 27.057 1.00 69.31 233 LYS A O 1
ATOM 1726 N N . CYS A 1 234 ? 1.009 -7.601 25.407 1.00 60.16 234 CYS A N 1
ATOM 1727 C CA . CYS A 1 234 ? 1.568 -8.646 26.254 1.00 60.16 234 CYS A CA 1
ATOM 1728 C C . CYS A 1 234 ? 2.991 -9.032 25.808 1.00 60.16 234 CYS A C 1
ATOM 1730 O O . CYS A 1 234 ? 3.435 -8.680 24.721 1.00 60.16 234 CYS A O 1
ATOM 1732 N N . ASP A 1 235 ? 3.747 -9.716 26.671 1.00 46.38 235 ASP A N 1
ATOM 1733 C CA . ASP A 1 235 ? 5.138 -10.120 26.387 1.00 46.38 235 ASP A CA 1
ATOM 1734 C C . ASP A 1 235 ? 5.219 -11.398 25.511 1.00 46.38 235 ASP A C 1
ATOM 1736 O O . ASP A 1 235 ? 6.173 -12.175 25.617 1.00 46.38 235 ASP A O 1
ATOM 1740 N N . ALA A 1 236 ? 4.199 -11.691 24.693 1.00 42.78 236 ALA A N 1
ATOM 1741 C CA . ALA A 1 236 ? 4.087 -12.964 23.985 1.00 42.78 236 ALA A CA 1
ATOM 1742 C C . ALA A 1 236 ? 4.760 -12.931 22.600 1.00 42.78 236 ALA A C 1
ATOM 1744 O O . ALA A 1 236 ? 4.513 -12.077 21.754 1.00 42.78 236 ALA A O 1
ATOM 1745 N N . LEU A 1 237 ? 5.602 -13.931 22.333 1.00 41.94 237 LEU A N 1
ATOM 1746 C CA . LEU A 1 237 ? 6.157 -14.201 21.005 1.00 41.94 237 LEU A CA 1
ATOM 1747 C C . LEU A 1 237 ? 5.315 -15.289 20.334 1.00 41.94 237 LEU A C 1
ATOM 1749 O O . LEU A 1 237 ? 5.218 -16.396 20.858 1.00 41.94 237 LEU A O 1
ATOM 1753 N N . ALA A 1 238 ? 4.746 -15.008 19.161 1.00 42.50 238 ALA A N 1
ATOM 1754 C CA . ALA A 1 238 ? 4.091 -16.022 18.333 1.00 42.50 238 ALA A CA 1
ATOM 1755 C C . ALA A 1 238 ? 5.033 -16.509 17.207 1.00 42.50 238 ALA A C 1
ATOM 1757 O O . ALA A 1 238 ? 6.029 -15.862 16.870 1.00 42.50 238 ALA A O 1
ATOM 1758 N N . LEU A 1 239 ? 4.745 -17.674 16.622 1.00 38.06 239 LEU A N 1
ATOM 1759 C CA . LEU A 1 239 ? 5.650 -18.375 15.705 1.00 38.06 239 LEU A CA 1
ATOM 1760 C C . LEU A 1 239 ? 4.884 -18.779 14.436 1.00 38.06 239 LEU A C 1
ATOM 1762 O O . LEU A 1 239 ? 3.876 -19.474 14.520 1.00 38.06 239 LEU A O 1
ATOM 1766 N N . ILE A 1 240 ? 5.332 -18.335 13.255 1.00 42.00 240 ILE A N 1
ATOM 1767 C CA . ILE A 1 240 ? 4.632 -18.597 11.992 1.00 42.00 240 ILE A CA 1
ATOM 1768 C C . ILE A 1 240 ? 4.908 -20.043 11.618 1.00 42.00 240 ILE A C 1
ATOM 1770 O O . ILE A 1 240 ? 5.994 -20.383 11.145 1.00 42.00 240 ILE A O 1
ATOM 1774 N N . LYS A 1 241 ? 3.894 -20.887 11.767 1.00 38.72 241 LYS A N 1
ATOM 1775 C CA . LYS A 1 241 ? 3.857 -22.188 11.117 1.00 38.72 241 LYS A CA 1
ATOM 1776 C C . LYS A 1 241 ? 3.116 -22.033 9.795 1.00 38.72 241 LYS A C 1
ATOM 1778 O O . LYS A 1 241 ? 1.923 -21.752 9.777 1.00 38.72 241 LYS A O 1
ATOM 1783 N N . THR A 1 242 ? 3.819 -22.210 8.677 1.00 39.34 242 THR A N 1
ATOM 1784 C CA . THR A 1 242 ? 3.176 -22.321 7.360 1.00 39.34 242 THR A CA 1
ATOM 1785 C C . THR A 1 242 ? 2.408 -23.638 7.317 1.00 39.34 242 THR A C 1
ATOM 1787 O O . THR A 1 242 ? 2.950 -24.690 6.986 1.00 39.34 242 THR A O 1
ATOM 1790 N N . LEU A 1 243 ? 1.139 -23.598 7.708 1.00 38.62 243 LEU A N 1
ATOM 1791 C CA . LEU A 1 243 ? 0.209 -24.686 7.451 1.00 38.62 243 LEU A CA 1
ATOM 1792 C C . LEU A 1 243 ? -0.426 -24.489 6.067 1.00 38.62 243 LEU A C 1
ATOM 1794 O O . LEU A 1 243 ? -0.646 -23.345 5.658 1.00 38.62 243 LEU A O 1
ATOM 1798 N N . PRO A 1 244 ? -0.761 -25.571 5.337 1.00 39.75 244 PRO A N 1
ATOM 1799 C CA . PRO A 1 244 ? -1.813 -25.493 4.328 1.00 39.75 244 PRO A CA 1
ATOM 1800 C C . PRO A 1 244 ? -3.028 -24.860 5.015 1.00 39.75 244 PRO A C 1
ATOM 1802 O O . PRO A 1 244 ? -3.466 -25.378 6.040 1.00 39.75 244 PRO A O 1
ATOM 1805 N N . GLY A 1 245 ? -3.465 -23.692 4.539 1.00 39.00 245 GLY A N 1
ATOM 1806 C CA . GLY A 1 245 ? -4.350 -22.813 5.301 1.00 39.00 245 GLY A CA 1
ATOM 1807 C C . GLY A 1 245 ? -5.590 -23.531 5.832 1.00 39.00 245 GLY A C 1
ATOM 1808 O O . GLY A 1 245 ? -6.326 -24.148 5.064 1.00 39.00 245 GLY A O 1
ATOM 1809 N N . ASP A 1 246 ? -5.836 -23.421 7.138 1.00 37.34 246 ASP A N 1
ATOM 1810 C CA . ASP A 1 246 ? -7.165 -23.670 7.682 1.00 37.34 246 ASP A CA 1
ATOM 1811 C C . ASP A 1 246 ? -8.071 -22.513 7.234 1.00 37.34 246 ASP A C 1
ATOM 1813 O O . ASP A 1 246 ? -7.980 -21.384 7.724 1.00 37.34 246 ASP A O 1
ATOM 1817 N N . GLU A 1 247 ? -8.920 -22.787 6.242 1.00 39.00 247 GLU A N 1
ATOM 1818 C CA . GLU A 1 247 ? -9.811 -21.809 5.609 1.00 39.00 247 GLU A CA 1
ATOM 1819 C C . GLU A 1 247 ? -10.840 -21.204 6.582 1.00 39.00 247 GLU A C 1
ATOM 1821 O O . GLU A 1 247 ? -11.467 -20.192 6.264 1.00 39.00 247 GLU A O 1
ATOM 1826 N N . SER A 1 248 ? -11.018 -21.792 7.772 1.00 35.34 248 SER A N 1
ATOM 1827 C CA . SER A 1 248 ? -11.986 -21.331 8.774 1.00 35.34 248 SER A CA 1
ATOM 1828 C C . SER A 1 248 ? -11.577 -20.042 9.502 1.00 35.34 248 SER A C 1
ATOM 1830 O O . SER A 1 248 ? -12.449 -19.338 10.013 1.00 35.34 248 SER A O 1
ATOM 1832 N N . LEU A 1 249 ? -10.284 -19.689 9.503 1.00 33.34 249 LEU A N 1
ATOM 1833 C CA . LEU A 1 249 ? -9.746 -18.475 10.142 1.00 33.34 249 LEU A CA 1
ATOM 1834 C C . LEU A 1 249 ? -9.772 -17.237 9.223 1.00 33.34 249 LEU A C 1
ATOM 1836 O O . LEU A 1 249 ? -9.482 -16.121 9.658 1.00 33.34 249 LEU A O 1
ATOM 1840 N N . ILE A 1 250 ? -10.137 -17.413 7.950 1.00 41.41 250 ILE A N 1
ATOM 1841 C CA . ILE A 1 250 ? -10.165 -16.353 6.939 1.00 41.41 250 ILE A CA 1
ATOM 1842 C C . ILE A 1 250 ? -11.567 -15.735 6.897 1.00 41.41 250 ILE A C 1
ATOM 1844 O O . ILE A 1 250 ? -12.477 -16.204 6.208 1.00 41.41 250 ILE A O 1
ATOM 1848 N N . HIS A 1 251 ? -11.750 -14.628 7.614 1.00 36.75 251 HIS A N 1
ATOM 1849 C CA . HIS A 1 251 ? -12.947 -13.803 7.465 1.00 36.75 251 HIS A CA 1
ATOM 1850 C C . HIS A 1 251 ? -12.800 -12.902 6.233 1.00 36.75 251 HIS A C 1
ATOM 1852 O O . HIS A 1 251 ? -12.146 -11.864 6.258 1.00 36.75 251 HIS A O 1
ATOM 1858 N N . GLY A 1 252 ? -13.385 -13.363 5.126 1.00 35.09 252 GLY A N 1
ATOM 1859 C CA . GLY A 1 252 ? -13.305 -12.723 3.814 1.00 35.09 252 GLY A CA 1
ATOM 1860 C C . GLY A 1 252 ? -13.076 -13.780 2.743 1.00 35.09 252 GLY A C 1
ATOM 1861 O O . GLY A 1 252 ? -11.945 -14.121 2.421 1.00 35.09 252 GLY A O 1
ATOM 1862 N N . ARG A 1 253 ? -14.161 -14.353 2.211 1.00 32.31 253 ARG A N 1
ATOM 1863 C CA . ARG A 1 253 ? -14.086 -15.386 1.168 1.00 32.31 253 ARG A CA 1
ATOM 1864 C C . ARG A 1 253 ? -13.405 -14.829 -0.082 1.00 32.31 253 ARG A C 1
ATOM 1866 O O . ARG A 1 253 ? -14.074 -14.115 -0.826 1.00 32.31 253 ARG A O 1
ATOM 1873 N N . TYR A 1 254 ? -12.160 -15.220 -0.353 1.00 40.41 254 TYR A N 1
ATOM 1874 C CA . TYR A 1 254 ? -11.662 -15.413 -1.719 1.00 40.41 254 TYR A CA 1
ATOM 1875 C C . TYR A 1 254 ? -10.273 -16.075 -1.736 1.00 40.41 254 TYR A C 1
ATOM 1877 O O . TYR A 1 254 ? -9.281 -15.455 -1.371 1.00 40.41 254 TYR A O 1
ATOM 1885 N N . ASN A 1 255 ? -10.213 -17.319 -2.214 1.00 40.19 255 ASN A N 1
ATOM 1886 C CA . ASN A 1 255 ? -8.990 -17.959 -2.692 1.00 40.19 255 ASN A CA 1
ATOM 1887 C C . ASN A 1 255 ? -9.022 -17.797 -4.222 1.00 40.19 255 ASN A C 1
ATOM 1889 O O . ASN A 1 255 ? -9.738 -18.526 -4.912 1.00 40.19 255 ASN A O 1
ATOM 1893 N N . SER A 1 256 ? -8.400 -16.740 -4.751 1.00 51.72 256 SER A N 1
ATOM 1894 C CA . SER A 1 256 ? -8.234 -16.607 -6.204 1.00 51.72 256 SER A CA 1
ATOM 1895 C C . SER A 1 256 ? -6.981 -17.378 -6.605 1.00 51.72 256 SER A C 1
ATOM 1897 O O . SER A 1 256 ? -6.044 -17.472 -5.822 1.00 51.72 256 SER A O 1
ATOM 1899 N N . SER A 1 257 ? -6.894 -17.880 -7.838 1.00 58.97 257 SER A N 1
ATOM 1900 C CA . SER A 1 257 ? -5.687 -18.570 -8.331 1.00 58.97 257 SER A CA 1
ATOM 1901 C C . SER A 1 257 ? -4.405 -17.713 -8.290 1.00 58.97 257 SER A C 1
ATOM 1903 O O . SER A 1 257 ? -3.334 -18.196 -8.638 1.00 58.97 257 SER A O 1
ATOM 1905 N N . ARG A 1 258 ? -4.512 -16.436 -7.900 1.00 73.75 258 ARG A N 1
ATOM 1906 C CA . ARG A 1 258 ? -3.475 -15.407 -7.988 1.00 73.75 258 ARG A CA 1
ATOM 1907 C C . ARG A 1 258 ? -2.979 -14.896 -6.641 1.00 73.75 258 ARG A C 1
ATOM 1909 O O . ARG A 1 258 ? -1.848 -14.422 -6.589 1.00 73.75 258 ARG A O 1
ATOM 1916 N N . ILE A 1 259 ? -3.795 -14.975 -5.588 1.00 77.69 259 ILE A N 1
ATOM 1917 C CA . ILE A 1 259 ? -3.448 -14.570 -4.219 1.00 77.69 259 ILE A CA 1
ATOM 1918 C C . ILE A 1 259 ? -3.698 -15.752 -3.298 1.00 77.69 259 ILE A C 1
ATOM 1920 O O . ILE A 1 259 ? -4.805 -16.283 -3.275 1.00 77.69 259 ILE A O 1
ATOM 1924 N N . HIS A 1 260 ? -2.699 -16.116 -2.504 1.00 73.19 260 HIS A N 1
ATOM 1925 C CA . HIS A 1 260 ? -2.850 -17.112 -1.451 1.00 73.19 260 HIS A CA 1
ATOM 1926 C C . HIS A 1 260 ? -2.701 -16.443 -0.087 1.00 73.19 260 HIS A C 1
ATOM 1928 O O . HIS A 1 260 ? -2.044 -15.413 0.064 1.00 73.19 260 HIS A O 1
ATOM 1934 N N . THR A 1 261 ? -3.316 -17.044 0.918 1.00 67.94 261 THR A N 1
ATOM 1935 C CA . THR A 1 261 ? -3.284 -16.566 2.296 1.00 67.94 261 THR A CA 1
ATOM 1936 C C . THR A 1 261 ? -2.439 -17.492 3.150 1.00 67.94 261 THR A C 1
ATOM 1938 O O . THR A 1 261 ? -2.650 -18.705 3.143 1.00 67.94 261 THR A O 1
ATOM 1941 N N . ILE A 1 262 ? -1.515 -16.923 3.916 1.00 68.56 262 ILE A N 1
ATOM 1942 C CA . ILE A 1 262 ? -0.722 -17.657 4.902 1.00 68.56 262 ILE A CA 1
ATOM 1943 C C . ILE A 1 262 ? -1.357 -17.441 6.269 1.00 68.56 262 ILE A C 1
ATOM 1945 O O . ILE A 1 262 ? -1.413 -16.305 6.736 1.00 68.56 262 ILE A O 1
ATOM 1949 N N . ALA A 1 263 ? -1.844 -18.517 6.889 1.00 65.56 263 ALA A N 1
ATOM 1950 C CA . ALA A 1 263 ? -2.336 -18.484 8.261 1.00 65.56 263 ALA A CA 1
ATOM 1951 C C . ALA A 1 263 ? -1.165 -18.382 9.249 1.00 65.56 263 ALA A C 1
ATOM 1953 O O . ALA A 1 263 ? -0.102 -18.966 9.028 1.00 65.56 263 ALA A O 1
ATOM 1954 N N . ILE A 1 264 ? -1.373 -17.641 10.333 1.00 62.72 264 ILE A N 1
ATOM 1955 C CA . ILE A 1 264 ? -0.413 -17.480 11.421 1.00 62.72 264 ILE A CA 1
ATOM 1956 C C . ILE A 1 264 ? -0.992 -18.141 12.675 1.00 62.72 264 ILE A C 1
ATOM 1958 O O . ILE A 1 264 ? -2.069 -17.761 13.132 1.00 62.72 264 ILE A O 1
ATOM 1962 N N . GLU A 1 265 ? -0.270 -19.113 13.236 1.00 54.31 265 GLU A N 1
ATOM 1963 C CA . GLU A 1 265 ? -0.625 -19.756 14.505 1.00 54.31 265 GLU A CA 1
ATOM 1964 C C . GLU A 1 265 ? 0.097 -19.115 15.698 1.00 54.31 265 GLU A C 1
ATOM 1966 O O . GLU A 1 265 ? 1.235 -18.653 15.606 1.00 54.31 265 GLU A O 1
ATOM 1971 N N . GLU A 1 266 ? -0.573 -19.115 16.847 1.00 50.41 266 GLU A N 1
ATOM 1972 C CA . GLU A 1 266 ? 0.001 -18.714 18.128 1.00 50.41 266 GLU A CA 1
ATOM 1973 C C . GLU A 1 266 ? 0.668 -19.929 18.786 1.00 50.41 266 GLU A C 1
ATOM 1975 O O . GLU A 1 266 ? 0.039 -20.975 18.954 1.00 50.41 266 GLU A O 1
ATOM 1980 N N . ILE A 1 267 ? 1.939 -19.804 19.176 1.00 47.81 267 ILE A N 1
ATOM 1981 C CA . ILE A 1 267 ? 2.622 -20.818 19.988 1.00 47.81 267 ILE A CA 1
ATOM 1982 C C . ILE A 1 267 ? 2.906 -20.192 21.347 1.00 47.81 267 ILE A C 1
ATOM 1984 O O . ILE A 1 267 ? 3.737 -19.295 21.447 1.00 47.81 267 ILE A O 1
ATOM 1988 N N . SER A 1 268 ? 2.232 -20.662 22.400 1.00 43.31 268 SER A N 1
ATOM 1989 C CA . SER A 1 268 ? 2.501 -20.186 23.756 1.00 43.31 268 SER A CA 1
ATOM 1990 C C . SER A 1 268 ? 3.878 -20.670 24.222 1.00 43.31 268 SER A C 1
ATOM 1992 O O . SER A 1 268 ? 4.174 -21.866 24.284 1.00 43.31 268 SER A O 1
ATOM 1994 N N . THR A 1 269 ? 4.762 -19.739 24.570 1.00 42.59 269 THR A N 1
ATOM 1995 C CA . THR A 1 269 ? 6.090 -20.062 25.098 1.00 42.59 269 THR A CA 1
ATOM 1996 C C . THR A 1 269 ? 6.022 -20.369 26.598 1.00 42.59 269 THR A C 1
ATOM 1998 O O . THR A 1 269 ? 6.598 -19.650 27.408 1.00 42.59 269 THR A O 1
ATOM 2001 N N . SER A 1 270 ? 5.336 -21.446 27.001 1.00 36.16 270 SER A N 1
ATOM 2002 C CA . SER A 1 270 ? 5.599 -22.090 28.307 1.00 36.16 270 SER A CA 1
ATOM 2003 C C . SER A 1 270 ? 6.647 -23.204 28.209 1.00 36.16 270 SER A C 1
ATOM 2005 O O . SER A 1 270 ? 7.123 -23.712 29.220 1.00 36.16 270 SER A O 1
ATOM 2007 N N . THR A 1 271 ? 7.032 -23.583 26.992 1.00 33.94 271 THR A N 1
ATOM 2008 C CA . THR A 1 271 ? 8.060 -24.586 26.706 1.00 33.94 271 THR A CA 1
ATOM 2009 C C . THR A 1 271 ? 8.926 -24.092 25.563 1.00 33.94 271 THR A C 1
ATOM 2011 O O . THR A 1 271 ? 8.422 -23.740 24.499 1.00 33.94 271 THR A O 1
ATOM 2014 N N . THR A 1 272 ? 10.235 -24.053 25.790 1.00 32.12 272 THR A N 1
ATOM 2015 C CA . THR A 1 272 ? 11.253 -23.737 24.786 1.00 32.12 272 THR A CA 1
ATOM 2016 C C . THR A 1 272 ? 11.033 -24.621 23.548 1.00 32.12 272 THR A C 1
ATOM 2018 O O . THR A 1 272 ? 11.021 -25.846 23.7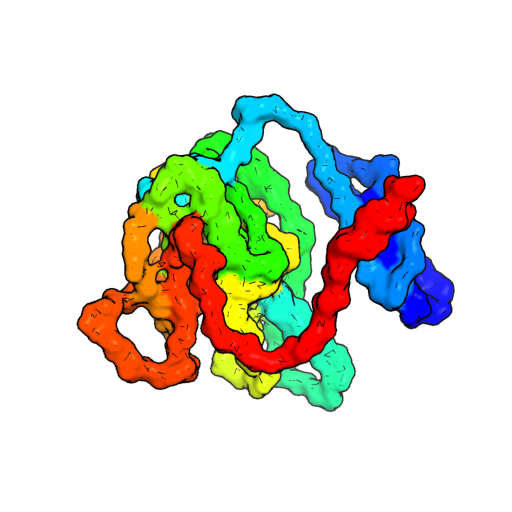00 1.00 32.12 272 THR A O 1
ATOM 2021 N N . PRO A 1 273 ? 10.845 -24.075 22.331 1.00 36.78 273 PRO A N 1
ATOM 2022 C CA . PRO A 1 273 ? 10.629 -24.917 21.163 1.00 36.78 273 PRO A CA 1
ATOM 2023 C C . PRO A 1 273 ? 11.920 -25.666 20.809 1.00 36.78 273 PRO A C 1
ATOM 2025 O O . PRO A 1 273 ? 12.908 -25.059 20.402 1.00 36.78 273 PRO A O 1
ATOM 2028 N N . GLN A 1 274 ? 11.897 -26.998 20.883 1.00 33.19 274 GLN A N 1
ATOM 2029 C CA . GLN A 1 274 ? 12.778 -27.870 20.093 1.00 33.19 274 GLN A CA 1
ATOM 2030 C C . GLN A 1 274 ? 12.293 -27.902 18.629 1.00 33.19 274 GLN A C 1
ATOM 2032 O O . GLN A 1 274 ? 12.039 -28.963 18.067 1.00 33.19 274 GLN A O 1
ATOM 2037 N N . ALA A 1 275 ? 12.108 -26.734 18.012 1.00 35.78 275 ALA A N 1
ATOM 2038 C CA . ALA A 1 275 ? 11.882 -26.625 16.575 1.00 35.78 275 ALA A CA 1
ATOM 2039 C C . ALA A 1 275 ? 13.242 -26.441 15.887 1.00 35.78 275 ALA A C 1
ATOM 2041 O O . ALA A 1 275 ? 14.074 -25.649 16.338 1.00 35.78 275 ALA A O 1
ATOM 2042 N N . SER A 1 276 ? 13.491 -27.201 14.820 1.00 33.28 276 SER A N 1
ATOM 2043 C CA . SER A 1 276 ? 14.642 -27.040 13.927 1.00 33.28 276 SER A CA 1
ATOM 2044 C C . SER A 1 276 ? 14.822 -25.563 13.561 1.00 33.28 276 SER A C 1
ATOM 2046 O O . SER A 1 276 ? 13.863 -24.893 13.187 1.00 33.28 276 SER A O 1
ATOM 2048 N N . LYS A 1 277 ? 16.060 -25.047 13.628 1.00 36.56 277 LYS A N 1
ATOM 2049 C CA . LYS A 1 277 ? 16.423 -23.655 13.268 1.00 36.56 277 LYS A CA 1
ATOM 2050 C C . LYS A 1 277 ? 15.933 -23.206 11.877 1.00 36.56 277 LYS A C 1
ATOM 2052 O O . LYS A 1 277 ? 15.947 -22.014 11.598 1.00 36.56 277 LYS A O 1
ATOM 2057 N N . GLU A 1 278 ? 15.530 -24.137 11.017 1.00 33.28 278 GLU A N 1
ATOM 2058 C CA . GLU A 1 278 ? 15.110 -23.909 9.631 1.00 33.28 278 GLU A CA 1
ATOM 2059 C C . GLU A 1 278 ? 13.599 -23.655 9.460 1.00 33.28 278 GLU A C 1
ATOM 2061 O O . GLU A 1 278 ? 13.177 -23.212 8.390 1.00 33.28 278 GLU A O 1
ATOM 2066 N N . ASP A 1 279 ? 12.784 -23.883 10.498 1.00 30.56 279 ASP A N 1
ATOM 2067 C CA . ASP A 1 279 ? 11.312 -23.833 10.410 1.00 30.56 279 ASP A CA 1
ATOM 2068 C C . ASP A 1 279 ? 10.673 -22.716 11.252 1.00 30.56 279 ASP A C 1
ATOM 2070 O O . ASP A 1 279 ? 9.450 -22.619 11.343 1.00 30.56 279 ASP A O 1
ATOM 2074 N N . THR A 1 280 ? 11.491 -21.847 11.848 1.00 32.12 280 THR A N 1
ATOM 2075 C CA . THR A 1 280 ? 11.031 -20.788 12.752 1.00 32.12 280 THR A CA 1
ATOM 2076 C C . THR A 1 280 ? 11.058 -19.435 12.047 1.00 32.12 280 THR A C 1
ATOM 2078 O O . THR A 1 280 ? 12.127 -18.882 11.795 1.00 32.12 280 THR A O 1
ATOM 2081 N N . ILE A 1 281 ? 9.883 -18.881 11.750 1.00 39.41 281 ILE A N 1
ATOM 2082 C CA . ILE A 1 281 ? 9.724 -17.498 11.283 1.00 39.41 281 ILE A CA 1
ATOM 2083 C C . ILE A 1 281 ? 8.934 -16.741 12.357 1.00 39.41 281 ILE A C 1
ATOM 2085 O O . ILE A 1 281 ? 7.875 -17.195 12.784 1.00 39.41 281 ILE A O 1
ATOM 2089 N N . CYS A 1 282 ? 9.479 -15.628 12.852 1.00 34.47 282 CYS A N 1
ATOM 2090 C CA . CYS A 1 282 ? 8.899 -14.862 13.958 1.00 34.47 282 CYS A CA 1
ATOM 2091 C C . CYS A 1 282 ? 7.549 -14.230 13.570 1.00 34.47 282 CYS A C 1
ATOM 2093 O O . CYS A 1 282 ? 7.459 -13.563 12.540 1.00 34.47 282 CYS A O 1
ATOM 2095 N N . VAL A 1 283 ? 6.527 -14.385 14.413 1.00 44.09 283 VAL A N 1
ATOM 2096 C CA . VAL A 1 283 ? 5.343 -13.500 14.458 1.00 44.09 283 VAL A CA 1
ATOM 2097 C C . VAL A 1 283 ? 5.665 -12.404 15.472 1.00 44.09 283 VAL A C 1
ATOM 2099 O O . VAL A 1 283 ? 6.518 -12.576 16.339 1.00 44.09 283 VAL A O 1
ATOM 2102 N N . LEU A 1 284 ? 4.785 -11.448 15.682 1.00 52.06 284 LEU A N 1
ATOM 2103 C CA . LEU A 1 284 ? 4.361 -10.210 15.014 1.00 52.06 284 LEU A CA 1
ATOM 2104 C C . LEU A 1 284 ? 3.364 -9.678 16.059 1.00 52.06 284 LEU A C 1
ATOM 2106 O O . LEU A 1 284 ? 2.181 -9.499 15.785 1.00 52.06 284 LEU A O 1
ATOM 2110 N N . GLU A 1 285 ? 3.827 -9.591 17.308 1.00 44.44 285 GLU A N 1
ATOM 2111 C CA . GLU A 1 285 ? 3.222 -8.733 18.302 1.00 44.44 285 GLU A CA 1
ATOM 2112 C C . GLU A 1 285 ? 4.118 -7.513 18.309 1.00 44.44 285 GLU A C 1
ATOM 2114 O O . GLU A 1 285 ? 5.303 -7.571 18.634 1.00 44.44 285 GLU A O 1
ATOM 2119 N N . VAL A 1 286 ? 3.579 -6.433 17.773 1.00 46.62 286 VAL A N 1
ATOM 2120 C CA . VAL A 1 286 ? 4.359 -5.233 17.555 1.00 46.62 286 VAL A CA 1
ATOM 2121 C C . VAL A 1 286 ? 4.104 -4.282 18.705 1.00 46.62 286 VAL A C 1
ATOM 2123 O O . VAL A 1 286 ? 3.093 -3.586 18.722 1.00 46.62 286 VAL A O 1
ATOM 2126 N N . SER A 1 287 ? 5.011 -4.285 19.676 1.00 39.31 287 SER A N 1
ATOM 2127 C CA . SER A 1 287 ? 4.939 -3.450 20.870 1.00 39.31 287 SER A CA 1
ATOM 2128 C C . SER A 1 287 ? 5.778 -2.177 20.710 1.00 39.31 287 SER A C 1
ATOM 2130 O O . SER A 1 287 ? 6.934 -2.210 20.290 1.00 39.31 287 SER A O 1
ATOM 2132 N N . ALA A 1 288 ? 5.224 -1.034 21.130 1.00 40.22 288 ALA A N 1
ATOM 2133 C CA . ALA A 1 288 ? 5.894 0.270 21.095 1.00 40.22 288 ALA A CA 1
ATOM 2134 C C . ALA A 1 288 ? 7.196 0.356 21.933 1.00 40.22 288 ALA A C 1
ATOM 2136 O O . ALA A 1 288 ? 7.930 1.334 21.809 1.00 40.22 288 ALA A O 1
ATOM 2137 N N . SER A 1 289 ? 7.499 -0.631 22.792 1.00 40.12 289 SER A N 1
ATOM 2138 C CA . SER A 1 289 ? 8.721 -0.640 23.622 1.00 40.12 289 SER A CA 1
ATOM 2139 C C . SER A 1 289 ? 9.909 -1.386 23.018 1.00 40.12 289 SER A C 1
ATOM 2141 O O . SER A 1 289 ? 11.012 -1.259 23.547 1.00 40.12 289 SER A O 1
ATOM 2143 N N . ASP A 1 290 ? 9.731 -2.131 21.927 1.00 38.91 290 ASP A N 1
ATOM 2144 C CA . ASP A 1 290 ? 10.734 -3.126 21.510 1.00 38.91 290 ASP A CA 1
ATOM 2145 C C . ASP A 1 290 ? 11.769 -2.576 20.520 1.00 38.91 290 ASP A C 1
ATOM 2147 O O . ASP A 1 290 ? 12.585 -3.309 19.965 1.00 38.91 290 ASP A O 1
ATOM 2151 N N . LEU A 1 291 ? 11.834 -1.248 20.381 1.00 35.19 291 LEU A N 1
ATOM 2152 C CA . LEU A 1 291 ? 12.857 -0.557 19.591 1.00 35.19 291 LEU A CA 1
ATOM 2153 C C . LEU A 1 291 ? 14.292 -0.684 20.156 1.00 35.19 291 LEU A C 1
ATOM 2155 O O . LEU A 1 291 ? 15.220 -0.138 19.558 1.00 35.19 291 LEU A O 1
ATOM 2159 N N . PHE A 1 292 ? 14.500 -1.385 21.281 1.00 27.91 292 PHE A N 1
ATOM 2160 C CA . PHE A 1 292 ? 15.782 -1.423 21.999 1.00 27.91 292 PHE A CA 1
ATOM 2161 C C . PHE A 1 292 ? 16.519 -2.768 22.072 1.00 27.91 292 PHE A C 1
ATOM 2163 O O . PHE A 1 292 ? 17.595 -2.807 22.665 1.00 27.91 292 PHE A O 1
ATOM 2170 N N . LEU A 1 293 ? 16.065 -3.837 21.413 1.00 26.48 293 LEU A N 1
ATOM 2171 C CA . LEU A 1 293 ? 16.881 -5.056 21.286 1.00 26.48 293 LEU A CA 1
ATOM 2172 C C . LEU A 1 293 ? 17.674 -5.058 19.972 1.00 26.48 293 LEU A C 1
ATOM 2174 O O . LEU A 1 293 ? 17.410 -5.807 19.035 1.00 26.48 293 LEU A O 1
ATOM 2178 N N . ARG A 1 294 ? 18.696 -4.195 19.928 1.00 30.31 294 ARG A N 1
ATOM 2179 C CA . ARG A 1 294 ? 19.919 -4.482 19.170 1.00 30.31 294 ARG A CA 1
ATOM 2180 C C . ARG A 1 294 ? 20.686 -5.558 19.936 1.00 30.31 294 ARG A C 1
ATOM 2182 O O . ARG A 1 294 ? 20.979 -5.325 21.098 1.00 30.31 294 ARG A O 1
ATOM 2189 N N . GLU A 1 295 ? 21.051 -6.656 19.277 1.00 27.94 295 GLU A N 1
ATOM 2190 C CA . GLU A 1 295 ? 22.431 -7.170 19.239 1.00 27.94 295 GLU A CA 1
ATOM 2191 C C . GLU A 1 295 ? 22.553 -8.423 18.347 1.00 27.94 295 GLU A C 1
ATOM 2193 O O . GLU A 1 295 ? 21.711 -9.317 18.375 1.00 27.94 295 GLU A O 1
ATOM 2198 N N . ASN A 1 296 ? 23.655 -8.463 17.587 1.00 25.23 296 ASN A N 1
ATOM 2199 C CA . ASN A 1 296 ? 24.232 -9.594 16.843 1.00 25.23 296 ASN A CA 1
ATOM 2200 C C . ASN A 1 296 ? 23.740 -9.880 15.412 1.00 25.23 296 ASN A C 1
ATOM 2202 O O . ASN A 1 296 ? 23.271 -10.968 15.089 1.00 25.23 296 ASN A O 1
ATOM 2206 N N . ILE A 1 297 ? 24.031 -8.939 14.509 1.00 27.08 297 ILE A N 1
ATOM 2207 C CA . ILE A 1 297 ? 24.644 -9.290 13.218 1.00 27.08 297 ILE A CA 1
ATOM 2208 C C . ILE A 1 297 ? 25.984 -8.550 13.184 1.00 27.08 297 ILE A C 1
ATOM 2210 O O . ILE A 1 297 ? 26.047 -7.368 12.850 1.00 27.08 297 ILE A O 1
ATOM 2214 N N . GLU A 1 298 ? 27.037 -9.217 13.654 1.00 26.14 298 GLU A N 1
ATOM 2215 C CA . GLU A 1 298 ? 28.408 -8.739 13.495 1.00 26.14 298 GLU A CA 1
ATOM 2216 C C . GLU A 1 298 ? 28.872 -8.872 12.035 1.00 26.14 298 GLU A C 1
ATOM 2218 O O . GLU A 1 298 ? 28.454 -9.771 11.307 1.00 26.14 298 GLU A O 1
ATOM 2223 N N . SER A 1 299 ? 29.778 -7.950 11.691 1.00 26.34 299 SER A N 1
ATOM 2224 C CA . SER A 1 299 ? 30.641 -7.829 10.508 1.00 26.34 299 SER A CA 1
ATOM 2225 C C . SER A 1 299 ? 29.991 -7.491 9.159 1.00 26.34 299 SER A C 1
ATOM 2227 O O . SER A 1 299 ? 29.648 -8.374 8.383 1.00 26.34 299 SER A O 1
ATOM 2229 N N . GLU A 1 300 ? 29.955 -6.197 8.820 1.00 27.00 300 GLU A N 1
ATOM 2230 C CA . GLU A 1 300 ? 31.006 -5.617 7.966 1.00 27.00 300 GLU A CA 1
ATOM 2231 C C . GLU A 1 300 ? 31.091 -4.084 8.117 1.00 27.00 300 GLU A C 1
ATOM 2233 O O . GLU A 1 300 ? 30.139 -3.383 8.451 1.00 27.00 300 GLU A O 1
ATOM 2238 N N . GLU A 1 301 ? 32.314 -3.603 7.970 1.00 26.00 301 GLU A N 1
ATOM 2239 C CA . GLU A 1 301 ? 32.899 -2.353 8.437 1.00 26.00 301 GLU A CA 1
ATOM 2240 C C . GLU A 1 301 ? 32.473 -1.071 7.676 1.00 26.00 301 GLU A C 1
ATOM 2242 O O . GLU A 1 301 ? 32.494 -0.997 6.455 1.00 26.00 301 GLU A O 1
ATOM 2247 N N . THR A 1 302 ? 32.271 0.002 8.453 1.00 24.41 302 THR A N 1
ATOM 2248 C CA . THR A 1 302 ? 32.558 1.427 8.146 1.00 24.41 302 THR A CA 1
ATOM 2249 C C . THR A 1 302 ? 31.797 2.177 7.036 1.00 24.41 302 THR A C 1
ATOM 2251 O O . THR A 1 302 ? 32.183 2.202 5.874 1.00 24.41 302 THR A O 1
ATOM 2254 N N . CYS A 1 303 ? 30.895 3.072 7.461 1.00 22.02 303 CYS A N 1
ATOM 2255 C CA . CYS A 1 303 ? 30.853 4.433 6.911 1.00 22.02 303 CYS A CA 1
ATOM 2256 C C . CYS A 1 303 ? 30.581 5.437 8.044 1.00 22.02 303 CYS A C 1
ATOM 2258 O O . CYS A 1 303 ? 29.442 5.710 8.418 1.00 22.02 303 CYS A O 1
ATOM 2260 N N . ARG A 1 304 ? 31.660 5.949 8.649 1.00 25.83 304 ARG A N 1
ATOM 2261 C CA . ARG A 1 304 ? 31.613 7.110 9.545 1.00 25.83 304 ARG A CA 1
ATOM 2262 C C . ARG A 1 304 ? 31.473 8.360 8.677 1.00 25.83 304 ARG A C 1
ATOM 2264 O O . ARG A 1 304 ? 32.419 8.708 7.980 1.00 25.83 304 ARG A O 1
ATOM 2271 N N . TYR A 1 305 ? 30.343 9.056 8.764 1.00 25.27 305 TYR A N 1
ATOM 2272 C CA . TYR A 1 305 ? 30.246 10.451 8.332 1.00 25.27 305 TYR A CA 1
ATOM 2273 C C . TYR A 1 305 ? 30.033 11.321 9.571 1.00 25.27 305 TYR A C 1
ATOM 2275 O O . TYR A 1 305 ? 29.032 11.205 10.276 1.00 25.27 305 TYR A O 1
ATOM 2283 N N . ASN A 1 306 ? 31.048 12.122 9.880 1.00 29.56 306 ASN A N 1
ATOM 2284 C CA . ASN A 1 306 ? 31.166 12.906 11.100 1.00 29.56 306 ASN A CA 1
ATOM 2285 C C . ASN A 1 306 ? 30.333 14.197 10.967 1.00 29.56 306 ASN A C 1
ATOM 2287 O O . ASN A 1 306 ? 30.634 15.044 10.126 1.00 29.56 306 ASN A O 1
ATOM 2291 N N . GLN A 1 307 ? 29.273 14.353 11.768 1.00 31.52 307 GLN A N 1
ATOM 2292 C CA . GLN A 1 307 ? 28.372 15.519 11.718 1.00 31.52 307 GLN A CA 1
ATOM 2293 C C . GLN A 1 307 ? 29.015 16.827 12.222 1.00 31.52 307 GLN A C 1
ATOM 2295 O O . GLN A 1 307 ? 28.498 17.909 11.950 1.00 31.52 307 GLN A O 1
ATOM 2300 N N . GLU A 1 308 ? 30.173 16.766 12.883 1.00 30.73 308 GLU A N 1
ATOM 2301 C CA . GLU A 1 308 ? 30.865 17.958 13.395 1.00 30.73 308 GLU A CA 1
ATOM 2302 C C . GLU A 1 308 ? 31.590 18.779 12.312 1.00 30.73 308 GLU A C 1
ATOM 2304 O O . GLU A 1 308 ? 31.891 19.954 12.526 1.00 30.73 308 GLU A O 1
ATOM 2309 N N . GLU A 1 309 ? 31.830 18.212 11.126 1.00 33.62 309 GLU A N 1
ATOM 2310 C CA . GLU A 1 309 ? 32.543 18.907 10.042 1.00 33.62 309 GLU A CA 1
ATOM 2311 C C . GLU A 1 309 ? 31.604 19.704 9.117 1.00 33.62 309 GLU A C 1
ATOM 2313 O O . GLU A 1 309 ? 32.027 20.673 8.483 1.00 33.62 309 GLU A O 1
ATOM 2318 N N . LEU A 1 310 ? 30.301 19.387 9.120 1.00 33.81 310 LEU A N 1
ATOM 2319 C CA . LEU A 1 310 ? 29.279 20.177 8.422 1.00 33.81 310 LEU A CA 1
ATOM 2320 C C . LEU A 1 310 ? 28.933 21.475 9.174 1.00 33.81 310 LEU A C 1
ATOM 2322 O O . LEU A 1 310 ? 28.639 22.491 8.547 1.00 33.81 310 LEU A O 1
ATOM 2326 N N . ALA A 1 311 ? 29.025 21.472 10.508 1.00 32.66 311 ALA A N 1
ATOM 2327 C CA . ALA A 1 311 ? 28.732 22.644 11.334 1.00 32.66 311 ALA A CA 1
ATOM 2328 C C . ALA A 1 311 ? 29.818 23.736 11.254 1.00 32.66 311 ALA A C 1
ATOM 2330 O O . ALA A 1 311 ? 29.537 24.901 11.520 1.00 32.66 311 ALA A O 1
ATOM 2331 N N . LYS A 1 312 ? 31.049 23.391 10.846 1.00 33.22 312 LYS A N 1
ATOM 2332 C CA . LYS A 1 312 ? 32.174 24.339 10.727 1.00 33.22 312 LYS A CA 1
ATOM 2333 C C . LYS A 1 312 ? 32.333 24.982 9.344 1.00 33.22 312 LYS A C 1
ATOM 2335 O O . LYS A 1 312 ? 33.183 25.848 9.191 1.00 33.22 312 LYS A O 1
ATOM 2340 N N . ARG A 1 313 ? 31.540 24.581 8.343 1.00 36.88 313 ARG A N 1
ATOM 2341 C CA . ARG A 1 313 ? 31.550 25.172 6.985 1.00 36.88 313 ARG A CA 1
ATOM 2342 C C . ARG A 1 313 ? 30.314 26.022 6.663 1.00 36.88 313 ARG A C 1
ATOM 2344 O O . ARG A 1 313 ? 30.164 26.464 5.529 1.00 36.88 313 ARG A O 1
ATOM 2351 N N . LEU A 1 314 ? 29.439 26.236 7.645 1.00 35.47 314 LEU A N 1
ATOM 2352 C CA . LEU A 1 314 ? 28.242 27.082 7.542 1.00 35.47 314 LEU A CA 1
ATOM 2353 C C . LEU A 1 314 ? 28.255 28.265 8.535 1.00 35.47 314 LEU A C 1
ATOM 2355 O O . LEU A 1 314 ? 27.213 28.856 8.810 1.00 35.47 314 LEU A O 1
ATOM 2359 N N . MET A 1 315 ? 29.444 28.632 9.020 1.00 34.38 315 MET A N 1
ATOM 2360 C CA . MET A 1 315 ? 29.782 29.967 9.536 1.00 34.38 315 MET A CA 1
ATOM 2361 C C . MET A 1 315 ? 30.941 30.525 8.714 1.00 34.38 315 MET A C 1
ATOM 2363 O O . MET A 1 315 ? 31.057 31.767 8.655 1.00 34.38 315 MET A O 1
#

Secondary structure (DSSP, 8-state):
-EEEEETT---HHHHHHHHHHHHHHHHHHHHHTT------EEEEESS-EEE--------GGG---SS---TTPEEEE-S-B-HHHHHHHHHHHTT-SS--TTHHHHHHHHHHHHHHHHS-THHHHHHHTTTT-SEEEE--TTHHHHHHHHHHHT-SS-EEEEESEEEEETTSS-TT-TT-TTHHHHHHTT----SS--EEEEESSHHHHHHHHHHHHHTT----EEEEEEEE--SPPPEE--PSP-GGG-SS---BTTEEEEE-----TTS-----TTS-EE--EE-TTGGG--------------TTTTTTS--

pLDDT: mean 75.56, std 24.36, range [22.02, 97.75]